Protein AF-A0A7C5MAF7-F1 (afdb_monomer_lite)

pLDDT: mean 84.19, std 10.65, range [51.72, 97.94]

Foldseek 3Di:
DDPCLPFALEDEPVVPDDLVNVVVVCVVCLPAAHEYEYQQDDLVSCVSCLPRLRAAYEDEPRHPDDLVNVVVSCVVRPDPQRQRYEYECVPPDPVSVVVCLVSNAAYEDPDDPPHQQALVSLQVSCQVRPPRYEYELANYDLVSLLSNLVHNYAYEDEPPSDPLVSLLVSCLSNACSYEYSPPPDDPVSVVSSVVSRYHYDYRD

Radius of gyration: 17.12 Å; chains: 1; bounding box: 42×34×44 Å

Structure (mmCIF, N/CA/C/O backbone):
data_AF-A0A7C5MAF7-F1
#
_entry.id   AF-A0A7C5MAF7-F1
#
loop_
_atom_site.group_PDB
_atom_site.id
_atom_site.type_symbol
_atom_site.label_atom_id
_atom_site.label_alt_id
_atom_site.label_comp_id
_atom_site.label_asym_id
_atom_site.label_entity_id
_atom_site.label_seq_id
_atom_site.pdbx_PDB_ins_code
_atom_site.Cartn_x
_atom_site.Cartn_y
_atom_site.Cartn_z
_atom_site.occupancy
_atom_site.B_iso_or_equiv
_atom_site.auth_seq_id
_atom_site.auth_comp_id
_atom_site.auth_asym_id
_atom_site.auth_atom_id
_atom_site.pdbx_PDB_model_num
ATOM 1 N N . MET A 1 1 ? -7.361 -12.489 -6.610 1.00 58.75 1 MET A N 1
ATOM 2 C CA . MET A 1 1 ? -7.809 -11.163 -6.111 1.00 58.75 1 MET A CA 1
ATOM 3 C C . MET A 1 1 ? -7.169 -10.060 -6.959 1.00 58.75 1 MET A C 1
ATOM 5 O O . MET A 1 1 ? -6.049 -10.274 -7.403 1.00 58.75 1 MET A O 1
ATOM 9 N N . LYS A 1 2 ? -7.866 -8.946 -7.251 1.00 73.31 2 LYS A N 1
ATOM 10 C CA . LYS A 1 2 ? -7.459 -7.929 -8.253 1.00 73.31 2 LYS A CA 1
ATOM 11 C C . LYS A 1 2 ? -6.773 -6.705 -7.604 1.00 73.31 2 LYS A C 1
ATOM 13 O O . LYS A 1 2 ? -7.252 -6.235 -6.577 1.00 73.31 2 LYS A O 1
ATOM 18 N N . LEU A 1 3 ? -5.698 -6.176 -8.210 1.00 76.88 3 LEU A N 1
ATOM 19 C CA . LEU A 1 3 ? -4.961 -4.971 -7.748 1.00 76.88 3 LEU A CA 1
ATOM 20 C C . LEU A 1 3 ? -5.825 -3.705 -7.705 1.00 76.88 3 LEU A C 1
ATOM 22 O O . LEU A 1 3 ? -5.647 -2.865 -6.827 1.00 76.88 3 LEU A O 1
ATOM 26 N N . SER A 1 4 ? -6.802 -3.609 -8.608 1.00 76.38 4 SER A N 1
ATOM 27 C CA . SER A 1 4 ? -7.763 -2.503 -8.679 1.00 76.38 4 SER A CA 1
ATOM 28 C C . SER A 1 4 ? -8.601 -2.330 -7.406 1.00 76.38 4 SER A C 1
ATOM 30 O O . SER A 1 4 ? -9.295 -1.330 -7.248 1.00 76.38 4 SER A O 1
ATOM 32 N N . ASN A 1 5 ? -8.553 -3.290 -6.478 1.00 77.44 5 ASN A N 1
ATOM 33 C CA . ASN A 1 5 ? -9.188 -3.185 -5.166 1.00 77.44 5 ASN A CA 1
ATOM 34 C C . ASN A 1 5 ? -8.395 -2.330 -4.161 1.00 77.44 5 ASN A C 1
ATOM 36 O O . ASN A 1 5 ? -8.941 -2.001 -3.116 1.00 77.44 5 ASN A O 1
ATOM 40 N N . TYR A 1 6 ? -7.127 -2.011 -4.434 1.00 77.88 6 TYR A N 1
ATOM 41 C CA . TYR A 1 6 ? -6.283 -1.186 -3.554 1.00 77.88 6 TYR A CA 1
ATOM 42 C C . TYR A 1 6 ? -5.773 0.082 -4.235 1.00 77.88 6 TYR A C 1
ATOM 44 O O . TYR A 1 6 ? -5.517 1.071 -3.556 1.00 77.88 6 TYR A O 1
ATOM 52 N N . PHE A 1 7 ? -5.642 0.051 -5.560 1.00 84.75 7 PHE A N 1
ATOM 53 C CA . PHE A 1 7 ? -5.129 1.155 -6.361 1.00 84.75 7 PHE A CA 1
ATOM 54 C C . PHE A 1 7 ? -6.213 1.604 -7.339 1.00 84.75 7 PHE A C 1
ATOM 56 O O . PHE A 1 7 ? -6.540 0.886 -8.286 1.00 84.75 7 PHE A O 1
ATOM 63 N N . PHE A 1 8 ? -6.816 2.761 -7.068 1.00 80.56 8 PHE A N 1
ATOM 64 C CA . PHE A 1 8 ? -7.817 3.384 -7.942 1.00 80.56 8 PHE A CA 1
ATOM 65 C C . PHE A 1 8 ? -7.135 4.116 -9.096 1.00 80.56 8 PHE A C 1
ATOM 67 O O . PHE A 1 8 ? -5.960 4.416 -8.992 1.00 80.56 8 PHE A O 1
ATOM 74 N N . ASN A 1 9 ? -7.813 4.396 -10.211 1.00 84.38 9 ASN A N 1
ATOM 75 C CA . ASN A 1 9 ? -7.147 4.935 -11.414 1.00 84.38 9 ASN A CA 1
ATOM 76 C C . ASN A 1 9 ? -5.940 4.078 -11.858 1.00 84.38 9 ASN A C 1
ATOM 78 O O . ASN A 1 9 ? -4.914 4.605 -12.295 1.00 84.38 9 ASN A O 1
ATOM 82 N N . LEU A 1 10 ? -6.047 2.756 -11.678 1.00 86.38 10 LEU A N 1
ATOM 83 C CA . LEU A 1 10 ? -5.060 1.805 -12.169 1.00 86.38 10 LEU A CA 1
ATOM 84 C C . LEU A 1 10 ? -5.150 1.758 -13.694 1.00 86.38 10 LEU A C 1
ATOM 86 O O . LEU A 1 10 ? -6.197 1.397 -14.223 1.00 86.38 10 LEU A O 1
ATOM 90 N N . ILE A 1 11 ? -4.055 2.082 -14.368 1.00 84.81 11 ILE A N 1
ATOM 91 C CA . ILE A 1 11 ? -3.903 1.956 -15.816 1.00 84.81 11 ILE A CA 1
ATOM 92 C C . ILE A 1 11 ? -2.909 0.833 -16.080 1.00 84.81 11 ILE A C 1
ATOM 94 O O . ILE A 1 11 ? -1.789 0.850 -15.556 1.00 84.81 11 ILE A O 1
ATOM 98 N N . ARG A 1 12 ? -3.316 -0.134 -16.899 1.00 79.75 12 ARG A N 1
ATOM 99 C CA . ARG A 1 12 ? -2.444 -1.202 -17.386 1.00 79.75 12 ARG A CA 1
ATOM 100 C C . ARG A 1 12 ? -1.941 -0.863 -18.781 1.00 79.75 12 ARG A C 1
ATOM 102 O O . ARG A 1 12 ? -2.682 -0.315 -19.593 1.00 79.75 12 ARG A O 1
ATOM 109 N N . SER A 1 13 ? -0.714 -1.263 -19.105 1.00 72.81 13 SER A N 1
ATOM 110 C CA . SER A 1 13 ? -0.213 -1.217 -20.490 1.00 72.81 13 SER A CA 1
ATOM 111 C C . SER A 1 13 ? -1.107 -1.997 -21.468 1.00 72.81 13 SER A C 1
ATOM 113 O O . SER A 1 13 ? -1.225 -1.623 -22.631 1.00 72.81 13 SER A O 1
ATOM 115 N N . THR A 1 14 ? -1.776 -3.052 -20.997 1.00 70.44 14 THR A N 1
ATOM 116 C CA . THR A 1 14 ? -2.694 -3.887 -21.789 1.00 70.44 14 THR A CA 1
ATOM 117 C C . THR A 1 14 ? -4.055 -3.251 -22.045 1.00 70.44 14 THR A C 1
ATOM 119 O O . THR A 1 14 ? -4.832 -3.808 -22.813 1.00 70.44 14 THR A O 1
ATOM 122 N N . ASP A 1 15 ? -4.368 -2.104 -21.436 1.00 75.81 15 ASP A N 1
ATOM 123 C CA . ASP A 1 15 ? -5.661 -1.429 -21.628 1.00 75.81 15 ASP A CA 1
ATOM 124 C C . ASP A 1 15 ? -5.766 -0.742 -23.010 1.00 75.81 15 ASP A C 1
ATOM 126 O O . ASP A 1 15 ? -6.720 -0.016 -23.280 1.00 75.81 15 ASP A O 1
ATOM 130 N N . GLY A 1 16 ? -4.788 -0.960 -23.899 1.00 70.25 16 GLY A N 1
ATOM 131 C CA . GLY A 1 16 ? -4.777 -0.445 -25.271 1.00 70.25 16 GLY A CA 1
ATOM 132 C C . GLY A 1 16 ? -4.431 1.041 -25.383 1.00 70.25 16 GLY A C 1
ATOM 133 O O . GLY A 1 16 ? -4.547 1.612 -26.465 1.00 70.25 16 GLY A O 1
ATOM 134 N N . LEU A 1 17 ? -4.006 1.674 -24.285 1.00 76.12 17 LEU A N 1
ATOM 135 C CA . LEU A 1 17 ? -3.621 3.082 -24.262 1.00 76.12 17 LEU A CA 1
ATOM 136 C C . LEU A 1 17 ? -2.172 3.266 -24.716 1.00 76.12 17 LEU A C 1
ATOM 138 O O . LEU A 1 17 ? -1.248 2.654 -24.176 1.00 76.12 17 LEU A O 1
ATOM 142 N N . SER A 1 18 ? -1.960 4.172 -25.669 1.00 81.44 18 SER A N 1
ATOM 143 C CA . SER A 1 18 ? -0.616 4.587 -26.061 1.00 81.44 18 SER A CA 1
ATOM 144 C C . SER A 1 18 ? 0.043 5.437 -24.959 1.00 81.44 18 SER A C 1
ATOM 146 O O . SER A 1 18 ? -0.656 6.092 -24.174 1.00 81.44 18 SER A O 1
ATOM 148 N N . PRO A 1 19 ? 1.389 5.500 -24.898 1.00 81.56 19 PRO A N 1
ATOM 149 C CA . PRO A 1 19 ? 2.089 6.370 -23.952 1.00 81.56 19 PRO A CA 1
ATOM 150 C C . PRO A 1 19 ? 1.611 7.827 -24.003 1.00 81.56 19 PRO A C 1
ATOM 152 O O . PRO A 1 19 ? 1.485 8.468 -22.963 1.00 81.56 19 PRO A O 1
ATOM 155 N N . ASP A 1 20 ? 1.307 8.351 -25.191 1.00 85.00 20 ASP A N 1
ATOM 156 C CA . ASP A 1 20 ? 0.878 9.742 -25.350 1.00 85.00 20 ASP A CA 1
ATOM 157 C C . ASP A 1 20 ? -0.546 9.976 -24.843 1.00 85.00 20 ASP A C 1
ATOM 159 O O . ASP A 1 20 ? -0.792 10.987 -24.188 1.00 85.00 20 ASP A O 1
ATOM 163 N N . GLN A 1 21 ? -1.456 9.011 -25.017 1.00 86.00 21 GLN A N 1
ATOM 164 C CA . GLN A 1 21 ? -2.789 9.075 -24.407 1.00 86.00 21 GLN A CA 1
ATOM 165 C C . GLN A 1 21 ? -2.704 9.103 -22.876 1.00 86.00 21 GLN A C 1
ATOM 167 O O . GLN A 1 21 ? -3.413 9.873 -22.226 1.00 86.00 21 GLN A O 1
ATOM 172 N N . ILE A 1 22 ? -1.801 8.315 -22.283 1.00 85.06 22 ILE A N 1
ATOM 173 C CA . ILE A 1 22 ? -1.583 8.331 -20.831 1.00 85.06 22 ILE A CA 1
ATOM 174 C C . ILE A 1 22 ? -1.029 9.684 -20.385 1.00 85.06 22 ILE A C 1
ATOM 176 O O . ILE A 1 22 ? -1.529 10.248 -19.414 1.00 85.06 22 ILE A O 1
ATOM 180 N N . LYS A 1 23 ? -0.049 10.248 -21.102 1.00 87.75 23 LYS A N 1
ATOM 181 C CA . LYS A 1 23 ? 0.472 11.592 -20.801 1.00 87.75 23 LYS A CA 1
ATOM 182 C C . LYS A 1 23 ? -0.633 12.647 -20.853 1.00 87.75 23 LYS A C 1
ATOM 184 O O . LYS A 1 23 ? -0.736 13.443 -19.922 1.00 87.75 23 LYS A O 1
ATOM 189 N N . SER A 1 24 ? -1.483 12.627 -21.881 1.00 88.38 24 SER A N 1
ATOM 190 C CA . SER A 1 24 ? -2.626 13.542 -21.984 1.00 88.38 24 SER A CA 1
ATOM 191 C C . SER A 1 24 ? -3.592 13.385 -20.805 1.00 88.38 24 SER A C 1
ATOM 193 O O . SER A 1 24 ? -4.003 14.386 -20.219 1.00 88.38 24 SER A O 1
ATOM 195 N N . ASN A 1 25 ? -3.892 12.151 -20.385 1.00 85.75 25 ASN A N 1
ATOM 196 C CA . ASN A 1 25 ? -4.739 11.889 -19.216 1.00 85.75 25 ASN A CA 1
ATOM 197 C C . ASN A 1 25 ? -4.118 12.422 -17.913 1.00 85.75 25 ASN A C 1
ATOM 199 O O . ASN A 1 25 ? -4.802 13.074 -17.120 1.00 85.75 25 ASN A O 1
ATOM 203 N N . LEU A 1 26 ? -2.816 12.194 -17.710 1.00 88.12 26 LEU A N 1
ATOM 204 C CA . LEU A 1 26 ? -2.073 12.690 -16.548 1.00 88.12 26 LEU A CA 1
ATOM 205 C C . LEU A 1 26 ? -2.090 14.223 -16.481 1.00 88.12 26 LEU A C 1
ATOM 207 O O . LEU A 1 26 ? -2.271 14.787 -15.401 1.00 88.12 26 LEU A O 1
ATOM 211 N N . GLN A 1 27 ? -1.936 14.895 -17.625 1.00 90.38 27 GLN A N 1
ATOM 212 C CA . GLN A 1 27 ? -1.969 16.358 -17.732 1.00 90.38 27 GLN A CA 1
ATOM 213 C C . GLN A 1 27 ? -3.367 16.936 -17.502 1.00 90.38 27 GLN A C 1
ATOM 215 O O . GLN A 1 27 ? -3.494 17.978 -16.862 1.00 90.38 27 GLN A O 1
ATOM 220 N N . ALA A 1 28 ? -4.410 16.262 -17.990 1.00 90.06 28 ALA A N 1
ATOM 221 C CA . ALA A 1 28 ? -5.792 16.705 -17.830 1.00 90.06 28 ALA A CA 1
ATOM 222 C C . ALA A 1 28 ? -6.273 16.641 -16.368 1.00 90.06 28 ALA A C 1
ATOM 224 O O . ALA A 1 28 ? -7.181 17.376 -15.981 1.00 90.06 28 ALA A O 1
ATOM 225 N N . GLN A 1 29 ? -5.672 15.777 -15.541 1.00 89.06 29 GLN A N 1
ATOM 226 C CA . GLN A 1 29 ? -6.096 15.543 -14.157 1.00 89.06 29 GLN A CA 1
ATOM 227 C C . GLN A 1 29 ? -4.927 15.648 -13.159 1.00 89.06 29 GLN A C 1
ATOM 229 O O . GLN A 1 29 ? -4.621 14.689 -12.445 1.00 89.06 29 GLN A O 1
ATOM 234 N N . PRO A 1 30 ? -4.296 16.831 -13.017 1.00 86.00 30 PRO A N 1
ATOM 235 C CA . PRO A 1 30 ? -3.061 16.997 -12.242 1.00 86.00 30 PRO A CA 1
ATOM 236 C C . PRO A 1 30 ? -3.234 16.758 -10.734 1.00 86.00 30 PRO A C 1
ATOM 238 O O . PRO A 1 30 ? -2.252 16.581 -10.017 1.00 86.00 30 PRO A O 1
ATOM 241 N N . ARG A 1 31 ? -4.478 16.770 -10.234 1.00 85.94 31 ARG A N 1
ATOM 242 C CA . ARG A 1 31 ? -4.809 16.536 -8.819 1.00 85.94 31 ARG A CA 1
ATOM 243 C C . ARG A 1 31 ? -5.055 15.065 -8.477 1.00 85.94 31 ARG A C 1
ATOM 245 O O . ARG A 1 31 ? -5.079 14.742 -7.293 1.00 85.94 31 ARG A O 1
ATOM 252 N N . LYS A 1 32 ? -5.265 14.192 -9.470 1.00 85.12 32 LYS A N 1
ATOM 253 C CA . LYS A 1 32 ? -5.520 12.765 -9.239 1.00 85.12 32 LYS A CA 1
ATOM 254 C C . LYS A 1 32 ? -4.232 11.977 -9.360 1.00 85.12 32 LYS A C 1
ATOM 256 O O . LYS A 1 32 ? -3.533 12.137 -10.352 1.00 85.12 32 LYS A O 1
ATOM 261 N N . THR A 1 33 ? -3.966 11.094 -8.404 1.00 86.94 33 THR A N 1
ATOM 262 C CA . THR A 1 33 ? -2.904 10.094 -8.538 1.00 86.94 33 THR A CA 1
ATOM 263 C C . THR A 1 33 ? -3.368 8.970 -9.461 1.00 86.94 33 THR A C 1
ATOM 265 O O . THR A 1 33 ? -4.460 8.424 -9.282 1.00 86.94 33 THR A O 1
ATOM 268 N N . PHE A 1 34 ? -2.531 8.629 -10.436 1.00 87.56 34 PHE A N 1
ATOM 269 C CA . PHE A 1 34 ? -2.707 7.506 -11.347 1.00 87.56 34 PHE A CA 1
ATOM 270 C C . PHE A 1 34 ? -1.681 6.435 -11.028 1.00 87.56 34 PHE A C 1
ATOM 272 O O . PHE A 1 34 ? -0.490 6.728 -10.913 1.00 87.56 34 PHE A O 1
ATOM 279 N N . HIS A 1 35 ? -2.145 5.195 -10.922 1.00 88.19 35 HIS A N 1
ATOM 280 C CA . HIS A 1 35 ? -1.276 4.057 -10.680 1.00 88.19 35 HIS A CA 1
ATOM 281 C C . HIS A 1 35 ? -1.045 3.321 -11.995 1.00 88.19 35 HIS A C 1
ATOM 283 O O . HIS A 1 35 ? -1.988 2.855 -12.623 1.00 88.19 35 HIS A O 1
ATOM 289 N N . LEU A 1 36 ? 0.201 3.228 -12.431 1.00 86.94 36 LEU A N 1
ATOM 290 C CA . LEU A 1 36 ? 0.569 2.683 -13.729 1.00 86.94 36 LEU A CA 1
ATOM 291 C C . LEU A 1 36 ? 1.246 1.336 -13.515 1.00 86.94 36 LEU A C 1
ATOM 293 O O . LEU A 1 36 ? 2.246 1.253 -12.804 1.00 86.94 36 LEU A O 1
ATOM 297 N N . VAL A 1 37 ? 0.712 0.285 -14.127 1.00 83.50 37 VAL A N 1
ATOM 298 C CA . VAL A 1 37 ? 1.349 -1.033 -14.151 1.00 83.50 37 VAL A CA 1
ATOM 299 C C . VAL A 1 37 ? 1.604 -1.422 -15.600 1.00 83.50 37 VAL A C 1
ATOM 301 O O . VAL A 1 37 ? 0.704 -1.401 -16.437 1.00 83.50 37 VAL A O 1
ATOM 304 N N . ALA A 1 38 ? 2.855 -1.737 -15.915 1.00 73.12 38 ALA A N 1
ATOM 305 C CA . ALA A 1 38 ? 3.184 -2.360 -17.184 1.00 73.12 38 ALA A CA 1
ATOM 306 C C . ALA A 1 38 ? 3.126 -3.871 -16.976 1.00 73.12 38 ALA A C 1
ATOM 308 O O . ALA A 1 38 ? 4.030 -4.417 -16.346 1.00 73.12 38 ALA A O 1
ATOM 309 N N . ASP A 1 39 ? 2.076 -4.519 -17.484 1.00 69.06 39 ASP A N 1
ATOM 310 C CA . ASP A 1 39 ? 2.092 -5.975 -17.628 1.00 69.06 39 ASP A CA 1
ATOM 311 C C . ASP A 1 39 ? 3.244 -6.288 -18.611 1.00 69.06 39 ASP A C 1
ATOM 313 O O . ASP A 1 39 ? 3.306 -5.713 -19.705 1.00 69.06 39 ASP A O 1
ATOM 317 N N . GLY A 1 40 ? 4.202 -7.109 -18.187 1.00 64.44 40 GLY A N 1
ATOM 318 C CA . GLY A 1 40 ? 5.406 -7.452 -18.953 1.00 64.44 40 GLY A CA 1
ATOM 319 C C . GLY A 1 40 ? 6.664 -6.630 -18.642 1.00 64.44 40 GLY A C 1
ATOM 320 O O . GLY A 1 40 ? 7.637 -6.787 -19.366 1.00 64.44 40 GLY A O 1
ATOM 321 N N . PHE A 1 41 ? 6.645 -5.734 -17.640 1.00 65.56 41 PHE A N 1
ATOM 322 C CA . PHE A 1 41 ? 7.727 -4.781 -17.320 1.00 65.56 41 PHE A CA 1
ATOM 323 C C . PHE A 1 41 ? 8.307 -4.067 -18.565 1.00 65.56 41 PHE A C 1
ATOM 325 O O . PHE A 1 41 ? 9.268 -4.509 -19.186 1.00 65.56 41 PHE A O 1
ATOM 332 N N . ALA A 1 42 ? 7.747 -2.906 -18.927 1.00 73.94 42 ALA A N 1
ATOM 333 C CA . ALA A 1 42 ? 8.184 -2.120 -20.088 1.00 73.94 42 ALA A CA 1
ATOM 334 C C . ALA A 1 42 ? 8.911 -0.819 -19.664 1.00 73.94 42 ALA A C 1
ATOM 336 O O . ALA A 1 42 ? 8.258 0.216 -19.502 1.00 73.94 42 ALA A O 1
ATOM 337 N N . PRO A 1 43 ? 10.253 -0.811 -19.496 1.00 69.12 43 PRO A N 1
ATOM 338 C CA . PRO A 1 43 ? 11.012 0.344 -19.005 1.00 69.12 43 PRO A CA 1
ATOM 339 C C . PRO A 1 43 ? 10.794 1.626 -19.786 1.00 69.12 43 PRO A C 1
ATOM 341 O O . PRO A 1 43 ? 10.641 2.683 -19.192 1.00 69.12 43 PRO A O 1
ATOM 344 N N . SER A 1 44 ? 10.775 1.552 -21.116 1.00 75.62 44 SER A N 1
ATOM 345 C CA . SER A 1 44 ? 10.600 2.727 -21.973 1.00 75.62 44 SER A CA 1
ATOM 346 C C . SER A 1 44 ? 9.236 3.381 -21.750 1.00 75.62 44 SER A C 1
ATOM 348 O O . SER A 1 44 ? 9.149 4.600 -21.594 1.00 75.62 44 SER A O 1
ATOM 350 N N . PHE A 1 45 ? 8.184 2.565 -21.648 1.00 77.88 45 PHE A N 1
ATOM 351 C CA . PHE A 1 45 ? 6.837 2.999 -21.291 1.00 77.88 45 PHE A CA 1
ATOM 352 C C . PHE A 1 45 ? 6.823 3.646 -19.903 1.00 77.88 45 PHE A C 1
ATOM 354 O O . PHE A 1 45 ? 6.428 4.804 -19.770 1.00 77.88 45 PHE A O 1
ATOM 361 N N . LEU A 1 46 ? 7.331 2.942 -18.892 1.00 78.19 46 LEU A N 1
ATOM 362 C CA . LEU A 1 46 ? 7.359 3.390 -17.500 1.00 78.19 46 LEU A CA 1
ATOM 363 C C . LEU A 1 46 ? 8.163 4.688 -17.316 1.00 78.19 46 LEU A C 1
ATOM 365 O O . LEU A 1 46 ? 7.704 5.626 -16.662 1.00 78.19 46 LEU A O 1
ATOM 369 N N . SER A 1 47 ? 9.324 4.799 -17.956 1.00 77.75 47 SER A N 1
ATOM 370 C CA . SER A 1 47 ? 10.170 5.992 -17.898 1.00 77.75 47 SER A CA 1
ATOM 371 C C . SER A 1 47 ? 9.548 7.190 -18.617 1.00 77.75 47 SER A C 1
ATOM 373 O O . SER A 1 47 ? 9.776 8.323 -18.198 1.00 77.75 47 SER A O 1
ATOM 375 N N . SER A 1 48 ? 8.712 6.975 -19.640 1.00 79.31 48 SER A N 1
ATOM 376 C CA 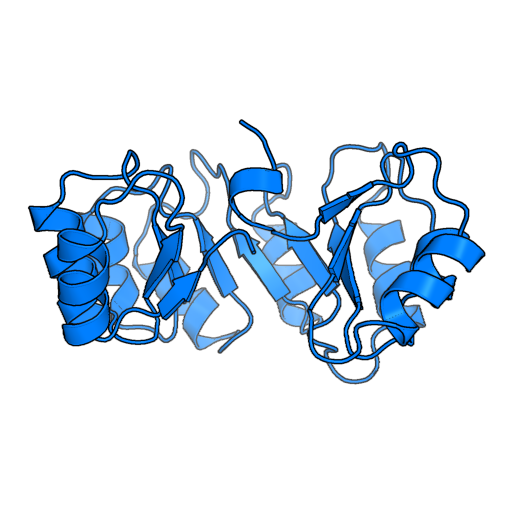. SER A 1 48 ? 8.043 8.066 -20.369 1.00 79.31 48 SER A CA 1
ATOM 377 C C . SER A 1 48 ? 6.996 8.825 -19.538 1.00 79.31 48 SER A C 1
ATOM 379 O O . SER A 1 48 ? 6.682 9.977 -19.838 1.00 79.31 48 SER A O 1
ATOM 381 N N . VAL A 1 49 ? 6.481 8.194 -18.480 1.00 79.44 49 VAL A N 1
ATOM 382 C CA . VAL A 1 49 ? 5.411 8.715 -17.612 1.00 79.44 49 VAL A CA 1
ATOM 383 C C . VAL A 1 49 ? 5.890 9.010 -16.187 1.00 79.44 49 VAL A C 1
ATOM 385 O O . VAL A 1 49 ? 5.229 9.735 -15.446 1.00 79.44 49 VAL A O 1
ATOM 388 N N . LEU A 1 50 ? 7.079 8.536 -15.801 1.00 79.12 50 LEU A N 1
ATOM 389 C CA . LEU A 1 50 ? 7.623 8.707 -14.450 1.00 79.12 50 LEU A CA 1
ATOM 390 C C . LEU A 1 50 ? 7.866 10.174 -14.054 1.00 79.12 50 LEU A C 1
ATOM 392 O O . LEU A 1 50 ? 7.942 10.494 -12.865 1.00 79.12 50 LEU A O 1
ATOM 396 N N . PHE A 1 51 ? 8.014 11.078 -15.024 1.00 78.88 51 PHE A N 1
ATOM 397 C CA . PHE A 1 51 ? 8.269 12.499 -14.767 1.00 78.88 51 PHE A CA 1
ATOM 398 C C . PHE A 1 51 ? 7.030 13.259 -14.291 1.00 78.88 51 PHE A C 1
ATOM 400 O O . PHE A 1 51 ? 7.177 14.280 -13.612 1.00 78.88 51 PHE A O 1
ATOM 407 N N . PHE A 1 52 ? 5.831 12.724 -14.520 1.00 84.88 52 PHE A N 1
ATOM 408 C CA . PHE A 1 52 ? 4.593 13.351 -14.077 1.00 84.88 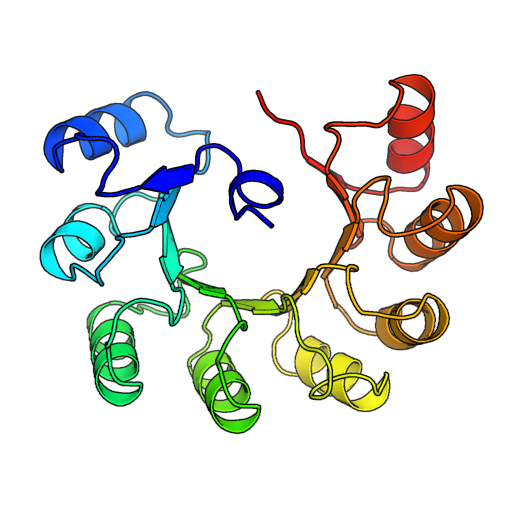52 PHE A CA 1
ATOM 409 C C . PHE A 1 52 ? 4.427 13.224 -12.553 1.00 84.88 52 PHE A C 1
ATOM 411 O O . PHE A 1 52 ? 4.609 12.140 -11.993 1.00 84.88 52 PHE A O 1
ATOM 418 N N . PRO A 1 53 ? 4.122 14.324 -11.838 1.00 82.69 53 PRO A N 1
ATOM 419 C CA . PRO A 1 53 ? 4.037 14.331 -10.376 1.00 82.69 53 PRO A CA 1
ATOM 420 C C . PRO A 1 53 ? 2.909 13.477 -9.814 1.00 82.69 53 PRO A C 1
ATOM 422 O O . PRO A 1 53 ? 3.000 13.038 -8.671 1.00 82.69 53 PRO A O 1
ATOM 425 N N . ASN A 1 54 ? 1.891 13.230 -10.624 1.00 85.56 54 ASN A N 1
ATOM 426 C CA . ASN A 1 54 ? 0.701 12.477 -10.290 1.00 85.56 54 ASN A CA 1
ATOM 427 C C . ASN A 1 54 ? 0.708 11.040 -10.844 1.00 85.56 54 ASN A C 1
ATOM 429 O O . ASN A 1 54 ? -0.308 10.357 -10.757 1.00 85.56 54 ASN A O 1
ATOM 433 N N . ALA A 1 55 ? 1.836 10.576 -11.393 1.00 87.19 55 ALA A N 1
ATOM 434 C CA . ALA A 1 55 ? 2.025 9.196 -11.826 1.00 87.19 55 ALA A CA 1
ATOM 435 C C . ALA A 1 55 ? 2.805 8.395 -10.771 1.00 87.19 55 ALA A C 1
ATOM 437 O O . ALA A 1 55 ? 3.938 8.741 -10.423 1.00 87.19 55 ALA A O 1
ATOM 438 N N . GLU A 1 56 ? 2.214 7.300 -10.297 1.00 87.69 56 GLU A N 1
ATOM 439 C CA . GLU A 1 56 ? 2.863 6.297 -9.456 1.00 87.69 56 GLU A CA 1
ATOM 440 C C . GLU A 1 56 ? 2.956 4.969 -10.210 1.00 87.69 56 GLU A C 1
ATOM 442 O O . GLU A 1 56 ? 1.960 4.397 -10.632 1.00 87.69 56 GLU A O 1
ATOM 447 N N . ILE A 1 57 ? 4.164 4.459 -10.383 1.00 85.94 57 ILE A N 1
ATOM 448 C CA . ILE A 1 57 ? 4.458 3.181 -11.013 1.00 85.94 57 ILE A CA 1
ATOM 449 C C . ILE A 1 57 ? 4.356 2.068 -9.975 1.00 85.94 57 ILE A C 1
ATOM 451 O O . ILE A 1 57 ? 5.045 2.085 -8.949 1.00 85.94 57 ILE A O 1
ATOM 455 N N . LEU A 1 58 ? 3.512 1.085 -10.274 1.00 85.12 58 LEU A N 1
ATOM 456 C CA . LEU A 1 58 ? 3.363 -0.131 -9.493 1.00 85.12 58 LEU A CA 1
ATOM 457 C C . LEU A 1 58 ? 4.191 -1.253 -10.111 1.00 85.12 58 LEU A C 1
ATOM 459 O O . LEU A 1 58 ? 3.932 -1.671 -11.238 1.00 85.12 58 LEU A O 1
ATOM 463 N N . PHE A 1 59 ? 5.135 -1.786 -9.340 1.00 81.88 59 PHE A N 1
ATOM 464 C CA . PHE A 1 59 ? 5.882 -2.979 -9.725 1.00 81.88 59 PHE A CA 1
ATOM 465 C C . PHE A 1 59 ? 5.271 -4.217 -9.090 1.00 81.88 59 PHE A C 1
ATOM 467 O O . PHE A 1 59 ? 5.088 -4.294 -7.871 1.00 81.88 59 PHE A O 1
ATOM 474 N N . THR A 1 60 ? 4.968 -5.203 -9.927 1.00 78.50 60 THR A N 1
ATOM 475 C CA . THR A 1 60 ? 4.567 -6.534 -9.482 1.00 78.50 60 THR A CA 1
ATOM 476 C C . THR A 1 60 ? 5.536 -7.539 -10.069 1.00 78.50 60 THR A C 1
ATOM 478 O O . THR A 1 60 ? 5.910 -7.406 -11.226 1.00 78.50 60 THR A O 1
ATOM 481 N N . LYS A 1 61 ? 5.909 -8.567 -9.303 1.00 69.94 61 LYS A N 1
ATOM 482 C CA . LYS A 1 61 ? 6.883 -9.580 -9.741 1.00 69.94 61 LYS A CA 1
ATOM 483 C C . LYS A 1 61 ? 6.427 -10.403 -10.961 1.00 69.94 61 LYS A C 1
ATOM 485 O O . LYS A 1 61 ? 7.133 -11.300 -11.395 1.00 69.94 61 LYS A O 1
ATOM 490 N N . LYS A 1 62 ? 5.209 -10.200 -11.467 1.00 62.69 62 LYS A N 1
ATOM 491 C CA . LYS A 1 62 ? 4.495 -11.213 -12.248 1.00 62.69 62 LYS A CA 1
ATOM 492 C C . LYS A 1 62 ? 4.989 -11.424 -13.686 1.00 62.69 62 LYS A C 1
ATOM 494 O O . LYS A 1 62 ? 4.361 -12.210 -14.381 1.00 62.69 62 LYS A O 1
ATOM 499 N N . ASP A 1 63 ? 6.098 -10.816 -14.091 1.00 51.72 63 ASP A N 1
ATOM 500 C CA . ASP A 1 63 ? 6.438 -10.664 -15.506 1.00 51.72 63 ASP A CA 1
ATOM 501 C C . ASP A 1 63 ? 7.923 -10.931 -15.824 1.00 51.72 63 ASP A C 1
ATOM 503 O O . ASP A 1 63 ? 8.565 -10.119 -16.479 1.00 51.72 63 ASP A O 1
ATOM 507 N N . ASP A 1 64 ? 8.486 -12.045 -15.341 1.00 58.09 64 ASP A N 1
ATOM 508 C CA . ASP A 1 64 ? 9.789 -12.601 -15.780 1.00 58.09 64 ASP A CA 1
ATOM 509 C C . ASP A 1 64 ? 11.032 -11.691 -15.681 1.00 58.09 64 ASP A C 1
ATOM 511 O O . ASP A 1 64 ? 12.117 -12.045 -16.140 1.00 58.09 64 ASP A O 1
ATOM 515 N N . PHE A 1 65 ? 10.911 -10.549 -15.016 1.00 68.69 65 PHE A N 1
ATOM 516 C CA . PHE A 1 65 ? 11.997 -9.610 -14.791 1.00 68.69 65 PHE A CA 1
ATOM 517 C C . PHE A 1 65 ? 12.810 -9.982 -13.549 1.00 68.69 65 PHE A C 1
ATOM 519 O O . PHE A 1 65 ? 12.264 -10.399 -12.517 1.00 68.69 65 PHE A O 1
ATOM 526 N N . THR A 1 66 ? 14.132 -9.840 -13.630 1.00 79.56 66 THR A N 1
ATOM 527 C CA . THR A 1 66 ? 15.019 -10.215 -12.528 1.00 79.56 66 THR A CA 1
ATOM 528 C C . THR A 1 66 ? 15.177 -9.078 -11.518 1.00 79.56 66 THR A C 1
ATOM 530 O O . THR A 1 66 ? 15.067 -7.893 -11.820 1.00 79.56 66 THR A O 1
ATOM 533 N N . PHE A 1 67 ? 15.484 -9.438 -10.274 1.00 81.31 67 PHE A N 1
ATOM 534 C CA . PHE A 1 67 ? 15.673 -8.468 -9.192 1.00 81.31 67 PHE A CA 1
ATOM 535 C C . PHE A 1 67 ? 16.800 -7.449 -9.465 1.00 81.31 67 PHE A C 1
ATOM 537 O O . PHE A 1 67 ? 16.736 -6.299 -9.031 1.00 81.31 67 PHE A O 1
ATOM 544 N N . GLU A 1 68 ? 17.845 -7.847 -10.193 1.00 85.56 68 GLU A N 1
ATOM 545 C CA . GLU A 1 68 ? 18.964 -6.955 -10.541 1.00 85.56 68 GLU A CA 1
ATOM 546 C C . GLU A 1 68 ? 18.558 -5.872 -11.533 1.00 85.56 68 GLU A C 1
ATOM 548 O O . GLU A 1 68 ? 18.911 -4.701 -11.418 1.00 85.56 68 GLU A O 1
ATOM 553 N N . GLU A 1 69 ? 17.727 -6.276 -12.463 1.00 83.81 69 GLU A N 1
ATOM 554 C CA . GLU A 1 69 ? 17.125 -5.477 -13.505 1.00 83.81 69 GLU A CA 1
ATOM 555 C C . GLU A 1 69 ? 16.230 -4.380 -12.860 1.00 83.81 69 GLU A C 1
ATOM 557 O O . GLU A 1 69 ? 16.269 -3.206 -13.253 1.00 83.81 69 GLU A O 1
ATOM 562 N N . GLU A 1 70 ? 15.530 -4.696 -11.758 1.00 82.25 70 GLU A N 1
ATOM 563 C CA . GLU A 1 70 ? 14.755 -3.726 -10.954 1.00 82.25 70 GLU A CA 1
ATOM 564 C C . GLU A 1 70 ? 15.658 -2.728 -10.249 1.00 82.25 70 GLU A C 1
ATOM 566 O O . GLU A 1 70 ? 15.391 -1.521 -10.248 1.00 82.25 70 GLU A O 1
ATOM 571 N N . LYS A 1 71 ? 16.753 -3.217 -9.663 1.00 84.44 71 LYS A N 1
ATOM 572 C CA . LYS A 1 71 ? 17.744 -2.367 -9.002 1.00 84.44 71 LYS A CA 1
ATOM 573 C C . LYS A 1 71 ? 18.377 -1.396 -9.987 1.00 84.44 71 LYS A C 1
ATOM 575 O O . LYS A 1 71 ? 18.566 -0.230 -9.636 1.00 84.44 71 LYS A O 1
ATOM 580 N N . GLU A 1 72 ? 18.678 -1.837 -11.205 1.00 85.44 72 GLU A N 1
ATOM 581 C CA . GLU A 1 72 ? 19.187 -0.954 -12.250 1.00 85.44 72 GLU A CA 1
ATOM 582 C C . GLU A 1 72 ? 18.178 0.124 -12.637 1.00 85.44 72 GLU A C 1
ATOM 584 O O . GLU A 1 72 ? 18.545 1.300 -12.713 1.00 85.44 72 GLU A O 1
ATOM 589 N N . PHE A 1 73 ? 16.914 -0.253 -12.850 1.00 82.56 73 PHE A N 1
ATOM 590 C CA . PHE A 1 73 ? 15.854 0.704 -13.155 1.00 82.56 73 PHE A CA 1
ATOM 591 C C . PHE A 1 73 ? 15.715 1.743 -12.035 1.00 82.56 73 PHE A C 1
ATOM 593 O O . PHE A 1 73 ? 15.736 2.948 -12.291 1.00 82.56 73 PHE A O 1
ATOM 600 N N . ILE A 1 74 ? 15.660 1.290 -10.778 1.00 81.69 74 ILE A N 1
ATOM 601 C CA . ILE A 1 74 ? 15.631 2.164 -9.602 1.00 81.69 74 ILE A CA 1
ATOM 602 C C . ILE A 1 74 ? 16.841 3.096 -9.613 1.00 81.69 74 ILE A C 1
ATOM 604 O O . ILE A 1 74 ? 16.671 4.303 -9.498 1.00 81.69 74 ILE A O 1
ATOM 608 N N . LYS A 1 75 ? 18.060 2.584 -9.786 1.00 83.44 75 LYS A N 1
ATOM 609 C CA . LYS A 1 75 ? 19.278 3.406 -9.768 1.00 83.44 75 LYS A CA 1
ATOM 610 C C . LYS A 1 75 ? 19.263 4.497 -10.844 1.00 83.44 75 LYS A C 1
ATOM 612 O O . LYS A 1 75 ? 19.714 5.605 -10.574 1.00 83.44 75 LYS A O 1
ATOM 617 N N . LYS A 1 76 ? 18.734 4.199 -12.035 1.00 83.69 76 LYS A N 1
ATOM 618 C CA . LYS A 1 76 ? 18.627 5.150 -13.157 1.00 83.69 76 LYS A CA 1
ATOM 619 C C . LYS A 1 76 ? 17.555 6.223 -12.936 1.00 83.69 76 LYS A C 1
ATOM 621 O O . LYS A 1 76 ? 17.653 7.302 -13.513 1.00 83.69 76 LYS A O 1
ATOM 626 N N . HIS A 1 77 ? 16.532 5.935 -12.132 1.00 76.94 77 HIS A N 1
ATOM 627 C CA . HIS A 1 77 ? 15.305 6.737 -12.097 1.00 76.94 77 HIS A CA 1
ATOM 628 C C . HIS A 1 77 ? 14.888 7.248 -10.705 1.00 76.94 77 HIS A C 1
ATOM 630 O O . HIS A 1 77 ? 13.935 8.024 -10.579 1.00 76.94 77 HIS A O 1
ATOM 636 N N . ASN A 1 78 ? 15.591 6.843 -9.651 1.00 71.12 78 ASN A N 1
ATOM 637 C CA . ASN A 1 78 ? 15.298 7.202 -8.269 1.00 71.12 78 ASN A CA 1
ATOM 638 C C . ASN A 1 78 ? 16.144 8.391 -7.801 1.00 71.12 78 ASN A C 1
ATOM 640 O O . ASN A 1 78 ? 17.145 8.224 -7.107 1.00 71.12 78 ASN A O 1
ATOM 644 N N . ASP A 1 79 ? 15.689 9.607 -8.098 1.00 61.25 79 ASP A N 1
ATOM 645 C CA . ASP A 1 79 ? 16.192 10.794 -7.403 1.00 61.25 79 ASP A CA 1
ATOM 646 C C . ASP A 1 79 ? 15.543 10.905 -6.020 1.00 61.25 79 ASP A C 1
ATOM 648 O O . ASP A 1 79 ? 14.378 11.288 -5.892 1.00 61.25 79 ASP A O 1
ATOM 652 N N . ASN A 1 80 ? 16.309 10.620 -4.966 1.00 51.88 80 ASN A N 1
ATOM 653 C CA . ASN A 1 80 ? 15.955 10.944 -3.578 1.00 51.88 80 ASN A CA 1
ATOM 654 C C . ASN A 1 80 ? 14.666 10.295 -3.026 1.00 51.88 80 ASN A C 1
ATOM 656 O O . ASN A 1 80 ? 14.029 10.843 -2.125 1.00 51.88 80 ASN A O 1
ATOM 660 N N . GLY A 1 81 ? 14.313 9.086 -3.471 1.00 54.84 81 GLY A N 1
ATOM 661 C CA . GLY A 1 81 ? 13.210 8.319 -2.882 1.00 54.84 81 GLY A CA 1
ATOM 662 C C . GLY A 1 81 ? 11.840 8.811 -3.336 1.00 54.84 81 GLY A C 1
ATOM 663 O O . GLY A 1 81 ? 10.949 8.997 -2.500 1.00 54.84 81 GLY A O 1
ATOM 664 N N . ARG A 1 82 ? 11.680 9.054 -4.647 1.00 57.25 82 ARG A N 1
ATOM 665 C CA . ARG A 1 82 ? 10.396 9.469 -5.230 1.00 57.25 82 ARG A CA 1
ATOM 666 C C . ARG A 1 82 ? 9.305 8.503 -4.758 1.00 57.25 82 ARG A C 1
ATOM 668 O O . ARG A 1 82 ? 9.378 7.307 -5.016 1.00 57.25 82 ARG A O 1
ATOM 675 N N . ARG A 1 83 ? 8.247 9.047 -4.141 1.00 60.72 83 ARG A N 1
ATOM 676 C CA . ARG A 1 83 ? 7.019 8.320 -3.740 1.00 60.72 83 ARG A CA 1
ATOM 677 C C . ARG A 1 83 ? 6.318 7.598 -4.903 1.00 60.72 83 ARG A C 1
ATOM 679 O O . ARG A 1 83 ? 5.380 6.856 -4.673 1.00 60.72 83 ARG A O 1
ATOM 686 N N . ARG A 1 84 ? 6.797 7.824 -6.128 1.00 75.81 84 ARG A N 1
ATOM 687 C CA . ARG A 1 84 ? 6.244 7.348 -7.388 1.00 75.81 84 ARG A CA 1
ATOM 688 C C . ARG A 1 84 ? 6.528 5.886 -7.676 1.00 75.81 84 ARG A C 1
ATOM 690 O O . ARG A 1 84 ? 5.885 5.362 -8.560 1.00 75.81 84 ARG A O 1
ATOM 697 N N . LEU A 1 85 ? 7.481 5.236 -7.011 1.00 85.06 85 LEU A N 1
ATOM 698 C CA . LEU A 1 85 ? 7.706 3.802 -7.208 1.00 85.06 85 LEU A CA 1
ATOM 699 C C . LEU A 1 85 ? 7.147 3.045 -6.006 1.00 85.06 85 LEU A C 1
ATOM 701 O O . LEU A 1 85 ? 7.601 3.257 -4.877 1.00 85.06 85 LEU A O 1
ATOM 705 N N . LEU A 1 86 ? 6.185 2.162 -6.254 1.00 86.31 86 LEU A N 1
ATOM 706 C CA . LEU A 1 86 ? 5.584 1.310 -5.238 1.00 86.31 86 LEU A CA 1
ATOM 707 C C . LEU A 1 86 ? 5.686 -0.152 -5.666 1.00 86.31 86 LEU A C 1
ATOM 709 O O . LEU A 1 86 ? 5.101 -0.571 -6.661 1.00 86.31 86 LEU A O 1
ATOM 713 N N . PHE A 1 87 ? 6.420 -0.938 -4.889 1.00 86.50 87 PHE A N 1
ATOM 714 C CA . PHE A 1 87 ? 6.553 -2.370 -5.126 1.00 86.50 87 PHE A CA 1
ATOM 715 C C . PHE A 1 87 ? 5.473 -3.126 -4.368 1.00 86.50 87 PHE A C 1
ATOM 717 O O . PHE A 1 87 ? 5.170 -2.822 -3.213 1.00 86.50 87 PHE A O 1
ATOM 724 N N . ILE A 1 88 ? 4.893 -4.125 -5.018 1.00 86.75 88 ILE A N 1
ATOM 725 C CA . ILE A 1 88 ? 3.899 -5.004 -4.422 1.00 86.75 88 ILE A CA 1
ATOM 726 C C . ILE A 1 88 ? 4.607 -6.273 -3.961 1.00 86.75 88 ILE A C 1
ATOM 728 O O . ILE A 1 88 ? 5.110 -7.033 -4.780 1.00 86.75 88 ILE A O 1
ATOM 732 N N . SER A 1 89 ? 4.611 -6.554 -2.657 1.00 82.19 89 SER A N 1
ATOM 733 C CA . SER A 1 89 ? 5.468 -7.601 -2.071 1.00 82.19 89 SER A CA 1
ATOM 734 C C . SER A 1 89 ? 5.179 -9.033 -2.520 1.00 82.19 89 SER A C 1
ATOM 736 O O . SER A 1 89 ? 5.924 -9.950 -2.166 1.00 82.19 89 SER A O 1
ATOM 738 N N . ARG A 1 90 ? 4.064 -9.264 -3.214 1.00 79.50 90 ARG A N 1
ATOM 739 C CA . ARG A 1 90 ? 3.661 -10.594 -3.664 1.00 79.50 90 ARG A CA 1
ATOM 740 C C . ARG A 1 90 ? 4.744 -11.166 -4.580 1.00 79.50 90 ARG A C 1
ATOM 742 O O . ARG A 1 90 ? 5.012 -10.629 -5.646 1.00 79.50 90 ARG A O 1
ATOM 749 N N . GLY A 1 91 ? 5.336 -12.275 -4.144 1.00 77.94 91 GLY A N 1
ATOM 750 C CA . GLY A 1 91 ? 6.415 -12.963 -4.849 1.00 77.94 91 GLY A CA 1
ATOM 751 C C . GLY A 1 91 ? 7.831 -12.533 -4.442 1.00 77.94 91 GLY A C 1
ATOM 752 O O . GLY A 1 91 ? 8.775 -13.240 -4.783 1.00 77.94 91 GLY A O 1
ATOM 753 N N . TYR A 1 92 ? 8.012 -11.453 -3.679 1.00 81.25 92 TYR A N 1
ATOM 754 C CA . TYR A 1 92 ? 9.335 -11.029 -3.203 1.00 81.25 92 TYR A CA 1
ATOM 755 C C . TYR A 1 92 ? 9.760 -11.768 -1.928 1.00 81.25 92 TYR A C 1
ATOM 757 O O . TYR A 1 92 ? 8.966 -11.962 -0.991 1.00 81.25 92 TYR A O 1
ATOM 765 N N . SER A 1 93 ? 11.041 -12.137 -1.849 1.00 83.44 93 SER A N 1
ATOM 766 C CA . SER A 1 93 ? 11.632 -12.682 -0.625 1.00 83.44 93 SER A CA 1
ATOM 767 C C . SER A 1 93 ? 11.666 -11.612 0.484 1.00 83.44 93 SER A C 1
ATOM 769 O O . SER A 1 93 ? 11.400 -10.433 0.252 1.00 83.44 93 SER A O 1
ATOM 771 N N . ILE A 1 94 ? 11.910 -11.995 1.742 1.00 83.19 94 ILE A N 1
ATOM 772 C CA . ILE A 1 94 ? 12.108 -10.996 2.817 1.00 83.19 94 ILE A CA 1
ATOM 773 C C . ILE A 1 94 ? 13.355 -10.150 2.528 1.00 83.19 94 ILE A C 1
ATOM 775 O O . ILE A 1 94 ? 13.338 -8.943 2.756 1.00 83.19 94 ILE A O 1
ATOM 779 N N . HIS A 1 95 ? 14.404 -10.782 2.001 1.00 85.81 95 HIS A N 1
ATOM 780 C CA . HIS A 1 95 ? 15.663 -10.130 1.663 1.00 85.81 95 HIS A CA 1
ATOM 781 C C . HIS A 1 95 ? 15.493 -9.098 0.539 1.00 85.81 95 HIS A C 1
ATOM 783 O O . HIS A 1 95 ? 16.000 -7.982 0.655 1.00 85.81 95 HIS A O 1
ATOM 789 N N . ASP A 1 96 ? 14.714 -9.430 -0.493 1.00 85.69 96 ASP A N 1
ATOM 790 C CA . ASP A 1 96 ? 14.431 -8.528 -1.616 1.00 85.69 96 ASP A CA 1
ATOM 791 C C . ASP A 1 96 ? 13.699 -7.281 -1.111 1.00 85.69 96 ASP A C 1
ATOM 793 O O . ASP A 1 96 ? 14.068 -6.155 -1.434 1.00 85.69 96 ASP A O 1
ATOM 797 N N . ILE A 1 97 ? 12.694 -7.472 -0.245 1.00 85.56 97 ILE A N 1
ATOM 798 C CA . ILE A 1 97 ? 11.934 -6.362 0.337 1.00 85.56 97 ILE A CA 1
ATOM 799 C C . ILE A 1 97 ? 12.834 -5.466 1.194 1.00 85.56 97 ILE A C 1
ATOM 801 O O . ILE A 1 97 ? 12.784 -4.249 1.033 1.00 85.56 97 ILE A O 1
ATOM 805 N N . ASP A 1 98 ? 13.657 -6.038 2.082 1.00 86.00 98 ASP A N 1
ATOM 806 C CA . ASP A 1 98 ? 14.587 -5.257 2.917 1.00 86.00 98 ASP A CA 1
ATOM 807 C C . ASP A 1 98 ? 15.552 -4.445 2.038 1.00 86.00 98 ASP A C 1
ATOM 809 O O . ASP A 1 98 ? 15.783 -3.261 2.281 1.00 86.00 98 ASP A O 1
ATOM 813 N N . THR A 1 99 ? 16.046 -5.052 0.958 1.00 87.50 99 THR A N 1
ATOM 814 C CA . THR A 1 99 ? 16.937 -4.403 -0.009 1.00 87.50 99 THR A CA 1
ATOM 815 C C . THR A 1 99 ? 16.246 -3.243 -0.731 1.00 87.50 99 THR A C 1
ATOM 817 O O . THR A 1 99 ? 16.775 -2.131 -0.739 1.00 87.50 99 THR A O 1
ATOM 820 N N . LEU A 1 100 ? 15.039 -3.443 -1.269 1.00 86.25 100 LEU A N 1
ATOM 821 C CA . LEU A 1 100 ? 14.266 -2.383 -1.933 1.00 86.25 100 LEU A CA 1
ATOM 822 C C . LEU A 1 100 ? 13.930 -1.234 -0.969 1.00 86.25 100 LEU A C 1
ATOM 824 O O . LEU A 1 100 ? 14.080 -0.057 -1.304 1.00 86.25 100 LEU A O 1
ATOM 828 N N . LEU A 1 101 ? 13.548 -1.554 0.268 1.00 86.56 101 LEU A N 1
ATOM 829 C CA . LEU A 1 101 ? 13.265 -0.558 1.302 1.00 8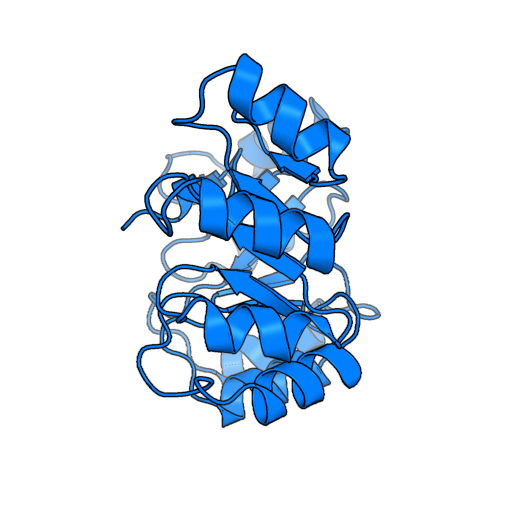6.56 101 LEU A CA 1
ATOM 830 C C . LEU A 1 101 ? 14.517 0.250 1.699 1.00 86.56 101 LEU A C 1
ATOM 832 O O . LEU A 1 101 ? 14.417 1.457 1.955 1.00 86.56 101 LEU A O 1
ATOM 836 N N . ARG A 1 102 ? 15.709 -0.369 1.718 1.00 86.88 102 ARG A N 1
ATOM 837 C CA . ARG A 1 102 ? 16.999 0.327 1.920 1.00 86.88 102 ARG A CA 1
ATOM 838 C C . ARG A 1 102 ? 17.352 1.264 0.768 1.00 86.88 102 ARG A C 1
ATOM 840 O O . ARG A 1 102 ? 17.944 2.313 1.014 1.00 86.88 102 ARG A O 1
ATOM 847 N N . LEU A 1 103 ? 16.898 0.963 -0.448 1.00 84.44 103 LEU A N 1
ATOM 848 C CA . LEU A 1 103 ? 16.962 1.871 -1.602 1.00 84.44 103 LEU A CA 1
ATOM 849 C C . LEU A 1 103 ? 15.935 3.021 -1.528 1.00 84.44 103 LEU A C 1
ATOM 851 O O . LEU A 1 103 ? 15.762 3.770 -2.489 1.00 84.44 103 LEU A O 1
ATOM 855 N N . LYS A 1 104 ? 15.277 3.207 -0.371 1.00 85.00 104 LYS A N 1
ATOM 856 C CA . LYS A 1 104 ? 14.273 4.249 -0.095 1.00 85.00 104 LYS A CA 1
ATOM 857 C C . LYS A 1 104 ? 13.009 4.139 -0.956 1.00 85.00 104 LYS A C 1
ATOM 859 O O . LYS A 1 104 ? 12.304 5.137 -1.113 1.00 85.00 104 LYS A O 1
ATOM 864 N N . ILE A 1 105 ? 12.708 2.944 -1.456 1.00 85.81 105 ILE A N 1
ATOM 865 C CA . ILE A 1 105 ? 11.509 2.655 -2.244 1.00 85.81 105 ILE A CA 1
ATOM 866 C C . ILE A 1 105 ? 10.320 2.348 -1.331 1.00 85.81 105 ILE A C 1
ATOM 868 O O . ILE A 1 105 ? 10.494 1.847 -0.219 1.00 85.81 105 ILE A O 1
ATOM 872 N N . SER A 1 106 ? 9.114 2.686 -1.785 1.00 88.25 106 SER A N 1
ATOM 873 C CA . SER A 1 106 ? 7.875 2.344 -1.092 1.00 88.25 106 SER A CA 1
ATOM 874 C C . SER A 1 106 ? 7.456 0.905 -1.386 1.00 88.25 106 SER A C 1
ATOM 876 O O . SER A 1 106 ? 7.601 0.411 -2.503 1.00 88.25 106 SER A O 1
ATOM 878 N N . MET A 1 107 ? 6.881 0.242 -0.389 1.00 88.44 107 MET A N 1
ATOM 879 C CA . MET A 1 107 ? 6.435 -1.143 -0.469 1.00 88.44 107 MET A CA 1
ATOM 880 C C . MET A 1 107 ? 5.000 -1.272 0.033 1.00 88.44 107 MET A C 1
ATOM 882 O O . MET A 1 107 ? 4.687 -0.884 1.161 1.00 88.44 107 MET A O 1
ATOM 886 N N . PHE A 1 108 ? 4.151 -1.883 -0.787 1.00 89.44 108 PHE A N 1
ATOM 887 C CA . PHE A 1 108 ? 2.830 -2.353 -0.406 1.00 89.44 108 PHE A CA 1
ATOM 888 C C . PHE A 1 108 ? 2.904 -3.853 -0.119 1.00 89.44 108 PHE A C 1
ATOM 890 O O . PHE A 1 108 ? 3.016 -4.694 -1.015 1.00 89.44 108 PHE A O 1
ATOM 897 N N . LEU A 1 109 ? 2.879 -4.184 1.165 1.00 87.69 109 LEU A N 1
ATOM 898 C CA . LEU A 1 109 ? 2.917 -5.543 1.664 1.00 87.69 109 LEU A CA 1
ATOM 899 C C . LEU A 1 109 ? 1.544 -6.196 1.459 1.00 87.69 109 LEU A C 1
ATOM 901 O O . LEU A 1 109 ? 0.573 -5.857 2.137 1.00 87.69 109 LEU A O 1
ATOM 905 N N . TRP A 1 110 ? 1.476 -7.125 0.507 1.00 80.88 110 TRP A N 1
ATOM 906 C CA . TRP A 1 110 ? 0.272 -7.845 0.104 1.00 80.88 110 TRP A CA 1
ATOM 907 C C . TRP A 1 110 ? 0.516 -9.353 0.033 1.00 80.88 110 TRP A C 1
ATOM 909 O O . TRP A 1 110 ? 1.537 -9.797 -0.494 1.00 80.88 110 TRP A O 1
ATOM 919 N N . ASP A 1 111 ? -0.464 -10.126 0.513 1.00 63.25 111 ASP A N 1
ATOM 920 C CA . ASP A 1 111 ? -0.580 -11.574 0.281 1.00 63.25 111 ASP A CA 1
ATOM 921 C C . ASP A 1 111 ? 0.638 -12.380 0.766 1.00 63.25 111 ASP A C 1
ATOM 923 O O . ASP A 1 111 ? 1.042 -13.373 0.163 1.00 63.25 111 ASP A O 1
ATOM 927 N N . LYS A 1 112 ? 1.271 -11.938 1.860 1.00 62.00 112 LYS A N 1
ATOM 928 C CA . LYS A 1 112 ? 2.393 -12.660 2.462 1.00 62.00 112 LYS A CA 1
ATOM 929 C C . LYS A 1 112 ? 1.894 -13.621 3.532 1.00 62.00 112 LYS A C 1
ATOM 931 O O . LYS A 1 112 ? 2.081 -13.400 4.725 1.00 62.00 112 LYS A O 1
ATOM 936 N N . ALA A 1 113 ? 1.311 -14.732 3.089 1.00 52.31 113 ALA A N 1
ATOM 937 C CA . ALA A 1 113 ? 1.249 -15.932 3.912 1.00 52.31 113 ALA A CA 1
ATOM 938 C C . ALA A 1 113 ? 2.695 -16.356 4.254 1.00 52.31 113 ALA A C 1
ATOM 940 O O . ALA A 1 113 ? 3.385 -16.959 3.440 1.00 52.31 113 ALA A O 1
ATOM 941 N N . GLY A 1 114 ? 3.196 -15.965 5.430 1.00 51.91 114 GLY A N 1
ATOM 942 C CA . GLY A 1 114 ? 4.356 -16.614 6.055 1.00 51.91 114 GLY A CA 1
ATOM 943 C C . GLY A 1 114 ? 5.602 -15.772 6.340 1.00 51.91 114 GLY A C 1
ATOM 944 O O . GLY A 1 114 ? 6.434 -16.231 7.113 1.00 51.91 114 GLY A O 1
ATOM 945 N N . ALA A 1 115 ? 5.760 -14.553 5.815 1.00 52.66 115 ALA A N 1
ATOM 946 C CA . ALA A 1 115 ? 7.059 -13.861 5.915 1.00 52.66 115 ALA A CA 1
ATOM 947 C C . ALA A 1 115 ? 7.124 -12.656 6.877 1.00 52.66 115 ALA A C 1
ATOM 949 O O . ALA A 1 115 ? 8.221 -12.203 7.179 1.00 52.66 115 ALA A O 1
ATOM 950 N N . LEU A 1 116 ? 5.997 -12.140 7.385 1.00 65.69 116 LEU A N 1
ATOM 951 C CA . LEU A 1 116 ? 5.975 -11.005 8.332 1.00 65.69 116 LEU A CA 1
ATOM 952 C C . LEU A 1 116 ? 4.852 -11.134 9.366 1.00 65.69 116 LEU A C 1
ATOM 954 O O . LEU A 1 116 ? 4.176 -10.166 9.699 1.00 65.69 116 LEU A O 1
ATOM 958 N N . ASN A 1 117 ? 4.614 -12.342 9.869 1.00 69.44 117 ASN A N 1
ATOM 959 C CA . ASN A 1 117 ? 3.488 -12.588 10.776 1.00 69.44 117 ASN A CA 1
ATOM 960 C C . ASN A 1 117 ? 3.771 -12.175 12.226 1.00 69.44 117 ASN A C 1
ATOM 962 O O . ASN A 1 117 ? 2.875 -12.236 13.068 1.00 69.44 117 ASN A O 1
ATOM 966 N N . ARG A 1 118 ? 5.003 -11.757 12.539 1.00 84.75 118 ARG A N 1
ATOM 967 C CA . ARG A 1 118 ? 5.363 -11.291 13.877 1.00 84.75 118 ARG A CA 1
ATOM 968 C C . ARG A 1 118 ? 5.236 -9.771 13.955 1.00 84.75 118 ARG A C 1
ATOM 970 O O . ARG A 1 118 ? 5.811 -9.069 13.123 1.00 84.75 118 ARG A O 1
ATOM 977 N N . PRO A 1 119 ? 4.568 -9.242 14.994 1.00 87.38 119 PRO A N 1
ATOM 978 C CA . PRO A 1 119 ? 4.480 -7.801 15.200 1.00 87.38 119 PRO A CA 1
ATOM 979 C C . PRO A 1 119 ? 5.841 -7.108 15.274 1.00 87.38 119 PRO A C 1
ATOM 981 O O . PRO A 1 119 ? 5.986 -5.996 14.777 1.00 87.38 119 PRO A O 1
ATOM 984 N N . SER A 1 120 ? 6.848 -7.760 15.865 1.00 88.38 120 SER A N 1
ATOM 985 C CA . SER A 1 120 ? 8.207 -7.220 15.994 1.00 88.38 120 SER A CA 1
ATOM 986 C C . SER A 1 120 ? 8.829 -6.864 14.646 1.00 88.38 120 SER A C 1
ATOM 988 O O . SER A 1 120 ? 9.447 -5.809 14.518 1.00 88.38 120 SER A O 1
ATOM 990 N N . ASP A 1 121 ? 8.629 -7.713 13.640 1.00 86.19 121 ASP A N 1
ATOM 991 C CA . ASP A 1 121 ? 9.254 -7.561 12.327 1.00 86.19 121 ASP A CA 1
ATOM 992 C C . ASP A 1 121 ? 8.595 -6.409 11.562 1.00 86.19 121 ASP A C 1
ATOM 994 O O . ASP A 1 121 ? 9.278 -5.529 11.035 1.00 86.19 121 ASP A O 1
ATOM 998 N N . LEU A 1 122 ? 7.259 -6.342 11.612 1.00 87.31 122 LEU A N 1
ATOM 999 C CA . LEU A 1 122 ? 6.487 -5.231 11.053 1.00 87.31 122 LEU A CA 1
ATOM 1000 C C . LEU A 1 122 ? 6.846 -3.897 11.718 1.00 87.31 122 LEU A C 1
ATOM 1002 O O . LEU A 1 122 ? 7.049 -2.900 11.025 1.00 87.31 122 LEU A O 1
ATOM 1006 N N . ILE A 1 123 ? 6.970 -3.873 13.050 1.00 90.19 123 ILE A N 1
ATOM 1007 C CA . ILE A 1 123 ? 7.366 -2.676 13.806 1.00 90.19 123 ILE A CA 1
ATOM 1008 C C . ILE A 1 123 ? 8.767 -2.226 13.403 1.00 90.19 123 ILE A C 1
ATOM 1010 O O . ILE A 1 123 ? 8.971 -1.036 13.149 1.00 90.19 123 ILE A O 1
ATOM 1014 N N . LYS A 1 124 ? 9.724 -3.159 13.335 1.00 88.38 124 LYS A N 1
ATOM 1015 C CA . LYS A 1 124 ? 11.110 -2.874 12.952 1.00 88.38 124 LYS A CA 1
ATOM 1016 C C . LYS A 1 124 ? 11.159 -2.218 11.577 1.00 88.38 124 LYS A C 1
ATOM 1018 O O . LYS A 1 124 ? 11.748 -1.148 11.437 1.00 88.38 124 LYS A O 1
ATOM 1023 N N . TRP A 1 125 ? 10.495 -2.807 10.586 1.00 87.50 125 TRP A N 1
ATOM 1024 C CA . TRP A 1 125 ? 10.473 -2.270 9.227 1.00 87.50 125 TRP A CA 1
ATOM 1025 C C . TRP A 1 125 ? 9.746 -0.938 9.116 1.00 87.50 125 TRP A C 1
ATOM 1027 O O . TRP A 1 125 ? 10.294 -0.001 8.539 1.00 87.50 125 TRP A O 1
ATOM 1037 N N . ALA A 1 126 ? 8.561 -0.801 9.709 1.00 88.38 126 ALA A N 1
ATOM 1038 C CA . ALA A 1 126 ? 7.843 0.469 9.696 1.00 88.38 126 ALA A CA 1
ATOM 1039 C C . ALA A 1 126 ? 8.664 1.592 10.351 1.00 88.38 126 ALA A C 1
ATOM 1041 O O . ALA A 1 126 ? 8.663 2.726 9.876 1.00 88.38 126 ALA A O 1
ATOM 1042 N N . THR A 1 127 ? 9.400 1.276 11.418 1.00 91.25 127 THR A N 1
ATOM 1043 C CA . THR A 1 127 ? 10.248 2.242 12.127 1.00 91.25 127 THR A CA 1
ATOM 1044 C C . THR A 1 127 ? 11.495 2.612 11.326 1.00 91.25 127 THR A C 1
ATOM 1046 O O . THR A 1 127 ? 11.836 3.793 11.264 1.00 91.25 127 THR A O 1
ATOM 1049 N N . ALA A 1 128 ? 12.151 1.637 10.691 1.00 89.25 128 ALA A N 1
ATOM 1050 C CA . ALA A 1 128 ? 13.333 1.861 9.857 1.00 89.25 128 ALA A CA 1
ATOM 1051 C C . ALA A 1 128 ? 12.997 2.590 8.542 1.00 89.25 128 ALA A C 1
ATOM 1053 O O . ALA A 1 128 ? 13.771 3.423 8.073 1.00 89.25 128 ALA A O 1
ATOM 1054 N N . HIS A 1 129 ? 11.815 2.334 7.975 1.00 88.00 129 HIS A N 1
ATOM 1055 C CA . HIS A 1 129 ? 11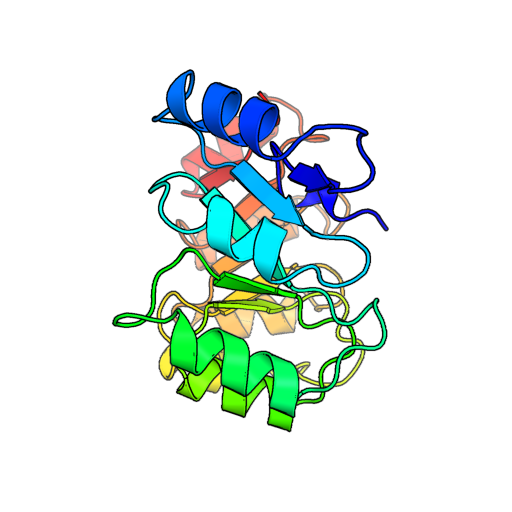.384 2.832 6.667 1.00 88.00 129 HIS A CA 1
ATOM 1056 C C . HIS A 1 129 ? 10.112 3.684 6.782 1.00 88.00 129 HIS A C 1
ATOM 1058 O O . HIS A 1 129 ? 9.123 3.469 6.075 1.00 88.00 129 HIS A O 1
ATOM 1064 N N . LYS A 1 130 ? 10.130 4.664 7.696 1.00 87.00 130 LYS A N 1
ATOM 1065 C CA . LYS A 1 130 ? 8.974 5.517 8.024 1.00 87.00 130 LYS A CA 1
ATOM 1066 C C . LYS A 1 130 ? 8.289 6.068 6.770 1.00 87.00 130 LYS A C 1
ATOM 1068 O O . LYS A 1 130 ? 8.935 6.681 5.922 1.00 87.00 130 LYS A O 1
ATOM 1073 N N . GLY A 1 131 ? 6.976 5.858 6.678 1.00 85.31 131 GLY A N 1
ATOM 1074 C CA . GLY A 1 131 ? 6.143 6.362 5.581 1.00 85.31 131 GLY A CA 1
ATOM 1075 C C . GLY A 1 131 ? 6.292 5.627 4.245 1.00 85.31 131 GLY A C 1
ATOM 1076 O O . GLY A 1 131 ? 5.680 6.058 3.274 1.00 85.31 131 GLY A O 1
ATOM 1077 N N . ARG A 1 132 ? 7.080 4.545 4.183 1.00 87.75 132 ARG A N 1
ATOM 1078 C CA . ARG A 1 132 ? 7.309 3.756 2.959 1.00 87.75 132 ARG A CA 1
ATOM 1079 C C . ARG A 1 132 ? 6.708 2.356 3.005 1.00 87.75 132 ARG A C 1
ATOM 1081 O O . ARG A 1 132 ? 6.673 1.688 1.982 1.00 87.75 132 ARG A O 1
ATOM 1088 N N . VAL A 1 133 ? 6.258 1.903 4.172 1.00 89.00 133 VAL A N 1
ATOM 1089 C CA . VAL A 1 133 ? 5.659 0.576 4.349 1.00 89.00 133 VAL A CA 1
ATOM 1090 C C . VAL A 1 133 ? 4.152 0.722 4.504 1.00 89.00 133 VAL A C 1
ATOM 1092 O O . VAL A 1 133 ? 3.669 1.309 5.477 1.00 89.00 133 VAL A O 1
ATOM 1095 N N . PHE A 1 134 ? 3.429 0.158 3.546 1.00 90.44 134 PHE A N 1
ATOM 1096 C CA . PHE A 1 134 ? 1.975 0.093 3.506 1.00 90.44 134 PHE A CA 1
ATOM 1097 C C . PHE A 1 134 ? 1.559 -1.372 3.598 1.00 90.44 134 PHE A C 1
ATOM 1099 O O . PHE A 1 134 ? 2.178 -2.224 2.969 1.00 90.44 134 PHE A O 1
ATOM 1106 N N . LEU A 1 135 ? 0.540 -1.684 4.390 1.00 90.38 135 LEU A N 1
ATOM 1107 C CA . LEU A 1 135 ? 0.139 -3.058 4.672 1.00 90.38 135 LEU A CA 1
ATOM 1108 C C . LEU A 1 135 ? -1.301 -3.297 4.238 1.00 90.38 135 LEU A C 1
ATOM 1110 O O . LEU A 1 135 ? -2.201 -2.637 4.748 1.00 90.38 135 LEU A O 1
ATOM 1114 N N . ALA A 1 136 ? -1.545 -4.277 3.373 1.00 90.38 136 ALA A N 1
ATOM 1115 C CA . ALA A 1 136 ? -2.886 -4.827 3.226 1.00 90.38 136 ALA A CA 1
ATOM 1116 C C . ALA A 1 136 ? -3.228 -5.642 4.480 1.00 90.38 136 ALA A C 1
ATOM 1118 O O . ALA A 1 136 ? -2.485 -6.544 4.855 1.00 90.38 136 ALA A O 1
ATOM 1119 N N . ALA A 1 137 ? -4.361 -5.355 5.120 1.00 90.75 137 ALA A N 1
ATOM 1120 C CA . ALA A 1 137 ? -4.808 -6.087 6.303 1.00 90.75 137 ALA A CA 1
ATOM 1121 C C . ALA A 1 137 ? -5.098 -7.568 6.024 1.00 90.75 137 ALA A C 1
ATOM 1123 O O . ALA A 1 137 ? -4.980 -8.410 6.914 1.00 90.75 137 ALA A O 1
ATOM 1124 N N . THR A 1 138 ? -5.458 -7.885 4.781 1.00 85.75 138 THR A N 1
ATOM 1125 C CA . THR A 1 138 ? -5.687 -9.249 4.312 1.00 85.75 138 THR A CA 1
ATOM 1126 C C . THR A 1 138 ? -4.489 -10.150 4.622 1.00 85.75 138 THR A C 1
ATOM 1128 O O . THR A 1 138 ? -3.362 -9.851 4.231 1.00 85.75 138 THR A O 1
ATOM 1131 N N . GLY A 1 139 ? -4.745 -11.278 5.287 1.00 80.94 139 GLY A N 1
ATOM 1132 C CA . GLY A 1 139 ? -3.715 -12.256 5.656 1.00 80.94 139 GLY A CA 1
ATOM 1133 C C . GLY A 1 139 ? -3.076 -12.030 7.030 1.00 80.94 139 GLY A C 1
ATOM 1134 O O . GLY A 1 139 ? -2.297 -12.872 7.470 1.00 80.94 139 GLY A O 1
ATOM 1135 N N . TYR A 1 140 ? -3.432 -10.954 7.740 1.00 87.31 140 TYR A N 1
ATOM 1136 C CA . TYR A 1 140 ? -2.977 -10.697 9.107 1.00 87.31 140 TYR A CA 1
ATOM 1137 C C . TYR A 1 140 ? -4.087 -10.939 10.121 1.00 87.31 140 TYR A C 1
ATOM 1139 O O . TYR A 1 140 ? -5.248 -10.611 9.890 1.00 87.31 140 TYR A O 1
ATOM 1147 N N . THR A 1 141 ? -3.730 -11.468 11.291 1.00 90.38 141 THR A N 1
ATOM 1148 C CA . THR A 1 141 ? -4.686 -11.540 12.398 1.00 90.38 141 THR A CA 1
ATOM 1149 C C . THR A 1 141 ? -4.885 -10.150 13.016 1.00 90.38 141 THR A C 1
ATOM 1151 O O . THR A 1 141 ? -3.950 -9.336 13.035 1.00 90.38 141 THR A O 1
ATOM 1154 N N . PRO A 1 142 ? -6.060 -9.871 13.610 1.00 92.12 142 PRO A N 1
ATOM 1155 C CA . PRO A 1 142 ? -6.297 -8.617 14.319 1.00 92.12 142 PRO A CA 1
ATOM 1156 C C . PRO A 1 142 ? -5.249 -8.337 15.399 1.00 92.12 142 PRO A C 1
ATOM 1158 O O . PRO A 1 142 ? -4.806 -7.202 15.551 1.00 92.12 142 PRO A O 1
ATOM 1161 N N . LEU A 1 143 ? -4.816 -9.370 16.132 1.00 91.81 143 LEU A N 1
ATOM 1162 C CA . LEU A 1 143 ? -3.805 -9.240 17.181 1.00 91.81 143 LEU A CA 1
ATOM 1163 C C . LEU A 1 143 ? -2.469 -8.739 16.620 1.00 91.81 143 LEU A C 1
ATOM 1165 O O . LEU A 1 143 ? -1.868 -7.828 17.193 1.00 91.81 143 LEU A O 1
ATOM 1169 N N . VAL A 1 144 ? -2.030 -9.287 15.483 1.00 91.31 144 VAL A N 1
ATOM 1170 C CA . VAL A 1 144 ? -0.770 -8.878 14.853 1.00 91.31 144 VAL A CA 1
ATOM 1171 C C . VAL A 1 144 ? -0.821 -7.411 14.442 1.00 91.31 144 VAL A C 1
ATOM 1173 O O . VAL A 1 144 ? 0.087 -6.649 14.784 1.00 91.31 144 VAL A O 1
ATOM 1176 N N . LEU A 1 145 ? -1.904 -6.981 13.790 1.00 92.62 145 LEU A N 1
ATOM 1177 C CA . LEU A 1 145 ? -2.080 -5.582 13.390 1.00 92.62 145 LEU A CA 1
ATOM 1178 C C . LEU A 1 145 ? -2.143 -4.652 14.604 1.00 92.62 145 LEU A C 1
ATOM 1180 O O . LEU A 1 145 ? -1.417 -3.660 14.660 1.00 92.62 145 LEU A O 1
ATOM 1184 N N . LYS A 1 146 ? -2.934 -5.003 15.626 1.00 93.38 146 LYS A N 1
ATOM 1185 C CA . LYS A 1 146 ? -3.044 -4.217 16.863 1.00 93.38 146 LYS A CA 1
ATOM 1186 C C . LYS A 1 146 ? -1.684 -3.998 17.509 1.00 93.38 146 LYS A C 1
ATOM 1188 O O . LYS A 1 146 ? -1.409 -2.891 17.969 1.00 93.38 146 LYS A O 1
ATOM 1193 N N . LEU A 1 147 ? -0.853 -5.030 17.614 1.00 93.00 147 LEU A N 1
ATOM 1194 C CA . LEU A 1 147 ? 0.474 -4.899 18.214 1.00 93.00 147 LEU A CA 1
ATOM 1195 C C . LEU A 1 147 ? 1.410 -4.070 17.322 1.00 93.00 147 LEU A C 1
ATOM 1197 O O . LEU A 1 147 ? 2.146 -3.227 17.834 1.00 93.00 147 LEU A O 1
ATOM 1201 N N . SER A 1 148 ? 1.309 -4.231 16.001 1.00 92.12 148 SER A N 1
ATOM 1202 C CA . SER A 1 148 ? 2.165 -3.547 15.021 1.00 92.12 148 SER A CA 1
ATOM 1203 C C . SER A 1 148 ? 1.884 -2.048 14.886 1.00 92.12 148 SER A C 1
ATOM 1205 O O . SER A 1 148 ? 2.795 -1.268 14.607 1.00 92.12 148 SER A O 1
ATOM 1207 N N . LEU A 1 149 ? 0.653 -1.608 15.168 1.00 93.50 149 LEU A N 1
ATOM 1208 C CA . LEU A 1 149 ? 0.240 -0.195 15.148 1.00 93.50 149 LEU A CA 1
ATOM 1209 C C . LEU A 1 149 ? 0.883 0.674 16.251 1.00 93.50 149 LEU A C 1
ATOM 1211 O O . LEU A 1 149 ? 0.606 1.872 16.335 1.00 93.50 149 LEU A O 1
ATOM 1215 N N . ARG A 1 150 ? 1.784 0.114 17.069 1.00 88.19 150 ARG A N 1
ATOM 1216 C CA . ARG A 1 150 ? 2.721 0.882 17.912 1.00 88.19 150 ARG A CA 1
ATOM 1217 C C . ARG A 1 150 ? 3.828 1.584 17.102 1.00 88.19 150 ARG A C 1
ATOM 1219 O O . ARG A 1 150 ? 4.552 2.404 17.648 1.00 88.19 150 ARG A O 1
ATOM 1226 N N . SER A 1 151 ? 3.951 1.269 15.814 1.00 89.00 151 SER A N 1
ATOM 1227 C CA . SER A 1 151 ? 4.929 1.823 14.862 1.00 89.00 151 SER A CA 1
ATOM 1228 C C . SER A 1 151 ? 4.245 2.712 13.810 1.00 89.00 151 SER A C 1
ATOM 1230 O O . SER A 1 151 ? 3.023 2.654 13.699 1.00 89.00 151 SER A O 1
ATOM 1232 N N . PRO A 1 152 ? 4.952 3.500 12.977 1.00 89.94 152 PRO A N 1
ATOM 1233 C CA . PRO A 1 152 ? 4.322 4.365 11.966 1.00 89.94 152 PRO A CA 1
ATOM 1234 C C . PRO A 1 152 ? 3.775 3.600 10.737 1.00 89.94 152 PRO A C 1
ATOM 1236 O O . PRO A 1 152 ? 3.687 4.155 9.644 1.00 89.94 152 PRO A O 1
ATOM 1239 N N . LEU A 1 153 ? 3.423 2.325 10.908 1.00 91.06 153 LEU A N 1
ATOM 1240 C CA . LEU A 1 153 ? 2.850 1.457 9.888 1.00 91.06 153 LEU A CA 1
ATOM 1241 C C . LEU A 1 153 ? 1.492 1.982 9.415 1.00 91.06 153 LEU A C 1
ATOM 1243 O O . LEU A 1 153 ? 0.643 2.332 10.236 1.00 91.06 153 LEU A O 1
ATOM 1247 N N . GLN A 1 154 ? 1.288 1.977 8.100 1.00 93.25 154 GLN A N 1
ATOM 1248 C CA . GLN A 1 154 ? 0.015 2.309 7.465 1.00 93.25 154 GLN A CA 1
ATOM 1249 C C . GLN A 1 154 ? -0.696 1.025 7.043 1.00 93.25 154 GLN A C 1
ATOM 1251 O O . GLN A 1 154 ? -0.066 0.143 6.459 1.00 93.25 154 GLN A O 1
ATOM 1256 N N . VAL A 1 155 ? -1.989 0.906 7.342 1.00 93.88 155 VAL A N 1
ATOM 1257 C CA . VAL A 1 155 ? -2.759 -0.330 7.144 1.00 93.88 155 VAL A CA 1
ATOM 1258 C C . VAL A 1 155 ? -4.017 -0.048 6.331 1.00 93.88 155 VAL A C 1
ATOM 1260 O O . VAL A 1 155 ? -4.802 0.829 6.677 1.00 93.88 155 VAL A O 1
ATOM 1263 N N . PHE A 1 156 ? -4.211 -0.826 5.273 1.00 94.12 156 PHE A N 1
ATOM 1264 C CA . PHE A 1 156 ? -5.322 -0.752 4.336 1.00 94.12 156 PHE A CA 1
ATOM 1265 C C . PHE A 1 156 ? -6.308 -1.872 4.649 1.00 94.12 156 PHE A C 1
ATOM 1267 O O . PHE A 1 156 ? -5.935 -3.045 4.627 1.00 94.12 156 PHE A O 1
ATOM 1274 N N . ILE A 1 157 ? -7.553 -1.512 4.948 1.00 93.75 157 ILE A N 1
ATOM 1275 C CA . ILE A 1 157 ? -8.603 -2.431 5.395 1.00 93.75 157 ILE A CA 1
ATOM 1276 C C . ILE A 1 157 ? -9.790 -2.353 4.436 1.00 93.75 157 ILE A C 1
ATOM 1278 O O . ILE A 1 157 ? -10.275 -1.269 4.107 1.00 93.75 157 ILE A O 1
ATOM 1282 N N . ARG A 1 158 ? -10.292 -3.516 4.025 1.00 92.12 158 ARG A N 1
ATOM 1283 C CA . ARG A 1 158 ? -11.553 -3.688 3.296 1.00 92.12 158 ARG A CA 1
ATOM 1284 C C . ARG A 1 158 ? -12.623 -4.257 4.220 1.00 92.12 158 ARG A C 1
ATOM 1286 O O . ARG A 1 158 ? -12.315 -4.859 5.248 1.00 92.12 158 ARG A O 1
ATOM 1293 N N . LYS A 1 159 ? -13.890 -4.147 3.814 1.00 91.12 159 LYS A N 1
ATOM 1294 C CA . LYS A 1 159 ? -15.030 -4.649 4.599 1.00 91.12 159 LYS A CA 1
ATOM 1295 C C . LYS A 1 159 ? -14.921 -6.125 4.965 1.00 91.12 159 LYS A C 1
ATOM 1297 O O . LYS A 1 159 ? -15.268 -6.495 6.077 1.00 91.12 159 LYS A O 1
ATOM 1302 N N . ASN A 1 160 ? -14.419 -6.943 4.046 1.00 90.62 160 ASN A N 1
ATOM 1303 C CA . ASN A 1 160 ? -14.348 -8.391 4.233 1.00 90.62 160 ASN A CA 1
ATOM 1304 C C . ASN A 1 160 ? -13.054 -8.856 4.914 1.00 90.62 160 ASN A C 1
ATOM 1306 O O . ASN A 1 160 ? -12.888 -10.054 5.115 1.00 90.62 160 ASN A O 1
ATOM 1310 N N . ASP A 1 161 ? -12.131 -7.946 5.256 1.00 90.38 161 ASP A N 1
ATOM 1311 C CA . ASP A 1 161 ? -10.900 -8.345 5.944 1.00 90.38 161 ASP A CA 1
ATOM 1312 C C . ASP A 1 161 ? -11.188 -8.706 7.413 1.00 90.38 161 ASP A C 1
ATOM 1314 O O . ASP A 1 161 ? -10.642 -9.688 7.910 1.00 90.38 161 ASP A O 1
ATOM 1318 N N . PHE A 1 162 ? -12.081 -7.969 8.093 1.00 94.00 162 PHE A N 1
ATOM 1319 C CA . PHE A 1 162 ? -12.492 -8.236 9.478 1.00 94.00 162 PHE A CA 1
ATOM 1320 C C . PHE A 1 162 ? -13.946 -7.836 9.747 1.00 94.00 162 PHE A C 1
ATOM 1322 O O . PHE A 1 162 ? -14.539 -7.040 9.027 1.00 94.00 162 PHE A O 1
ATOM 1329 N N . GLN A 1 163 ? -14.503 -8.312 10.862 1.00 96.00 163 GLN A N 1
ATOM 1330 C CA . GLN A 1 163 ? -15.777 -7.806 11.374 1.00 96.00 163 GLN A CA 1
ATOM 1331 C C . GLN A 1 163 ? -15.667 -6.332 11.802 1.00 96.00 163 GLN A C 1
ATOM 1333 O O . GLN A 1 163 ? -14.641 -5.897 12.328 1.00 96.00 163 GLN A O 1
ATOM 1338 N N . LEU A 1 164 ? -16.754 -5.568 11.652 1.00 96.50 164 LEU A N 1
ATOM 1339 C CA . LEU A 1 164 ? -16.780 -4.126 11.932 1.00 96.50 164 LEU A CA 1
ATOM 1340 C C . LEU A 1 164 ? -16.270 -3.721 13.336 1.00 96.50 164 LEU A C 1
ATOM 1342 O O . LEU A 1 164 ? -15.536 -2.735 13.407 1.00 96.50 164 LEU A O 1
ATOM 1346 N N . PRO A 1 165 ? -16.572 -4.438 14.441 1.00 97.69 165 PRO A N 1
ATOM 1347 C CA . PRO A 1 165 ? -16.008 -4.105 15.753 1.00 97.69 165 PRO A CA 1
ATOM 1348 C C . PRO A 1 165 ? -14.473 -4.121 15.774 1.00 97.69 165 PRO A C 1
ATOM 1350 O O . PRO A 1 165 ? -13.853 -3.239 16.360 1.00 97.69 165 PRO A O 1
ATOM 1353 N N . ILE A 1 166 ? -13.856 -5.070 15.065 1.00 97.69 166 ILE A N 1
ATOM 1354 C CA . ILE A 1 166 ? -12.398 -5.170 14.946 1.00 97.69 166 ILE A CA 1
ATOM 1355 C C . ILE A 1 166 ? -11.849 -4.013 14.112 1.00 97.69 166 ILE A C 1
ATOM 1357 O O . ILE A 1 166 ? -10.835 -3.424 14.479 1.00 97.69 166 ILE A O 1
ATOM 1361 N N . ILE A 1 167 ? -12.515 -3.674 13.003 1.00 97.62 167 ILE A N 1
ATOM 1362 C CA . ILE A 1 167 ? -12.114 -2.542 12.157 1.00 97.62 167 ILE A CA 1
ATOM 1363 C C . ILE A 1 167 ? -12.129 -1.250 12.976 1.00 97.62 167 ILE A C 1
ATOM 1365 O O . ILE A 1 167 ? -11.148 -0.516 12.946 1.00 97.62 167 ILE A O 1
ATOM 1369 N N . ARG A 1 168 ? -13.181 -1.013 13.770 1.00 97.94 168 ARG A N 1
ATOM 1370 C CA . ARG A 1 168 ? -13.274 0.147 14.671 1.00 97.94 168 ARG A CA 1
ATOM 1371 C C . ARG A 1 168 ? -12.120 0.201 15.663 1.00 97.94 168 ARG A C 1
ATOM 1373 O O . ARG A 1 168 ? -11.490 1.242 15.785 1.00 97.94 168 ARG A O 1
ATOM 1380 N N . GLU A 1 169 ? -11.796 -0.913 16.313 1.00 97.50 169 GLU A N 1
ATOM 1381 C CA . GLU A 1 169 ? -10.690 -0.963 17.274 1.00 97.50 169 GLU A CA 1
ATOM 1382 C C . GLU A 1 169 ? -9.327 -0.699 16.609 1.00 97.50 169 GLU A C 1
ATOM 1384 O O . GLU A 1 169 ? -8.482 0.023 17.145 1.00 97.50 169 GLU A O 1
ATOM 1389 N N . LEU A 1 170 ? -9.107 -1.256 15.413 1.00 97.50 170 LEU A N 1
ATOM 1390 C CA . LEU A 1 170 ? -7.915 -0.968 14.615 1.00 97.50 170 LEU A CA 1
ATOM 1391 C C . LEU A 1 170 ? -7.863 0.511 14.215 1.00 97.50 170 LEU A C 1
ATOM 1393 O O . LEU A 1 170 ? -6.791 1.112 14.293 1.00 97.50 170 LEU A O 1
ATOM 1397 N N . THR A 1 171 ? -8.999 1.106 13.842 1.00 97.69 171 THR A N 1
ATOM 1398 C CA . THR A 1 171 ? -9.124 2.537 13.549 1.00 97.69 171 THR A CA 1
ATOM 1399 C C . THR A 1 171 ? -8.831 3.399 14.767 1.00 97.69 171 THR A C 1
ATOM 1401 O O . THR A 1 171 ? -8.016 4.306 14.651 1.00 97.69 171 THR A O 1
ATOM 1404 N N . ASP A 1 172 ? -9.384 3.104 15.939 1.00 97.00 172 ASP A N 1
ATOM 1405 C CA . ASP A 1 172 ? -9.128 3.890 17.153 1.00 97.00 172 ASP A CA 1
ATOM 1406 C C . ASP A 1 172 ? -7.631 3.891 17.512 1.00 97.00 172 ASP A C 1
ATOM 1408 O O . ASP A 1 172 ? -7.063 4.904 17.935 1.00 97.00 172 ASP A O 1
ATOM 1412 N N . LYS A 1 173 ? -6.962 2.754 17.286 1.00 96.19 173 LYS A N 1
ATOM 1413 C CA . LYS A 1 173 ? -5.535 2.580 17.570 1.00 96.19 173 LYS A CA 1
ATOM 1414 C C . LYS A 1 173 ? -4.625 3.197 16.508 1.00 96.19 173 LYS A C 1
ATOM 1416 O O . LYS A 1 173 ? -3.602 3.807 16.828 1.00 96.19 173 LYS A O 1
ATOM 1421 N N . GLY A 1 174 ? -4.948 2.995 15.235 1.00 95.38 174 GLY A N 1
ATOM 1422 C CA . GLY A 1 174 ? -4.137 3.432 14.100 1.00 95.38 174 GLY A CA 1
ATOM 1423 C C . GLY A 1 174 ? -4.413 4.873 13.666 1.00 95.38 174 GLY A C 1
ATOM 1424 O O . GLY A 1 174 ? -3.491 5.549 13.206 1.00 95.38 174 GLY A O 1
ATOM 1425 N N . LYS A 1 175 ? -5.640 5.358 13.875 1.00 95.88 175 LYS A N 1
ATOM 1426 C CA . LYS A 1 175 ? -6.171 6.669 13.475 1.00 95.88 175 LYS A CA 1
ATOM 1427 C C . LYS A 1 175 ? -5.916 6.950 11.993 1.00 95.88 175 LYS A C 1
ATOM 1429 O O . LYS A 1 175 ? -6.231 6.117 11.145 1.00 95.88 175 LYS A O 1
ATOM 1434 N N . ASN A 1 176 ? -5.249 8.061 11.694 1.00 94.88 176 ASN A N 1
ATOM 1435 C CA . ASN A 1 176 ? -4.872 8.509 10.353 1.00 94.88 176 ASN A CA 1
ATOM 1436 C C . ASN A 1 176 ? -3.88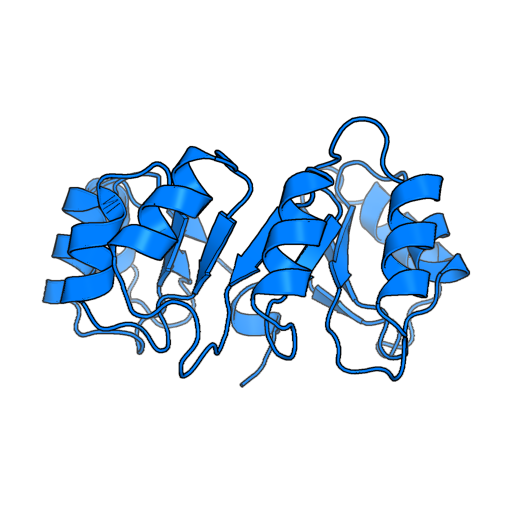3 7.580 9.627 1.00 94.88 176 ASN A C 1
ATOM 1438 O O . ASN A 1 176 ? -3.475 7.873 8.509 1.00 94.88 176 ASN A O 1
ATOM 1442 N N . ARG A 1 177 ? -3.460 6.477 10.249 1.00 95.12 177 ARG A N 1
ATOM 1443 C CA . ARG A 1 177 ? -2.672 5.424 9.599 1.00 95.12 177 ARG A CA 1
ATOM 1444 C C . ARG A 1 177 ? -3.536 4.277 9.079 1.00 95.12 177 ARG A C 1
ATOM 1446 O O . ARG A 1 177 ? -3.007 3.381 8.426 1.00 95.12 177 ARG A O 1
ATOM 1453 N N . ILE A 1 178 ? -4.834 4.280 9.378 1.00 97.12 178 ILE A N 1
ATOM 1454 C CA . ILE A 1 178 ? -5.791 3.320 8.835 1.00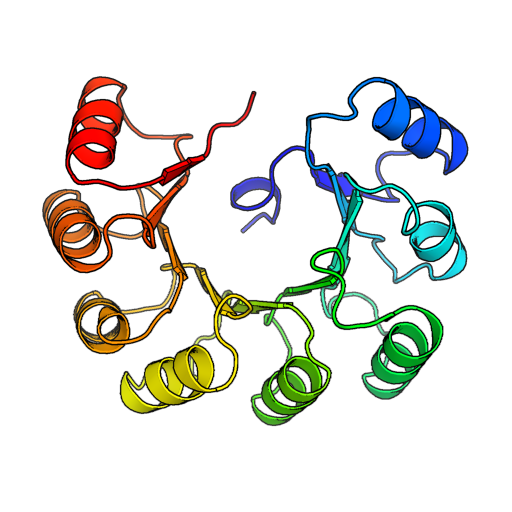 97.12 178 ILE A CA 1
ATOM 1455 C C . ILE A 1 178 ? -6.443 3.914 7.594 1.00 97.12 178 ILE A C 1
ATOM 1457 O O . ILE A 1 178 ? -7.001 5.009 7.637 1.00 97.12 178 ILE A O 1
ATOM 1461 N N . PHE A 1 179 ? -6.379 3.161 6.504 1.00 95.50 179 PHE A N 1
ATOM 1462 C CA . PHE A 1 179 ? -6.960 3.489 5.214 1.00 95.50 179 PHE A CA 1
ATOM 1463 C C . PHE A 1 179 ? -8.084 2.497 4.924 1.00 95.50 179 PHE A C 1
ATOM 1465 O O . PHE A 1 179 ? -7.847 1.300 4.779 1.00 95.50 179 PHE A O 1
ATOM 1472 N N . ILE A 1 180 ? -9.318 2.983 4.873 1.00 95.38 180 ILE A N 1
ATOM 1473 C CA . ILE A 1 180 ? -10.500 2.172 4.584 1.00 95.38 180 ILE A CA 1
ATOM 1474 C C . ILE A 1 180 ? -10.783 2.240 3.090 1.00 95.38 180 ILE A C 1
ATOM 1476 O O . ILE A 1 180 ? -11.041 3.319 2.559 1.00 95.38 180 ILE A O 1
ATOM 1480 N N . ILE A 1 181 ? -10.776 1.085 2.429 1.00 93.00 181 ILE A N 1
ATOM 1481 C CA . ILE A 1 181 ? -11.262 0.946 1.055 1.00 93.00 181 ILE A CA 1
ATOM 1482 C C . ILE A 1 181 ? -12.792 0.914 1.099 1.00 93.00 181 ILE A C 1
ATOM 1484 O O . ILE A 1 181 ? -13.381 0.013 1.702 1.00 93.00 181 ILE A O 1
ATOM 1488 N N . ALA A 1 182 ? -13.430 1.923 0.507 1.00 88.69 182 ALA A N 1
ATOM 1489 C CA . ALA A 1 182 ? -14.833 2.234 0.760 1.00 88.69 182 ALA A CA 1
ATOM 1490 C C . ALA A 1 182 ? -15.854 1.318 0.065 1.00 88.69 182 ALA A C 1
ATOM 1492 O O . ALA A 1 182 ? -16.991 1.288 0.528 1.00 88.69 182 ALA A O 1
ATOM 1493 N N . ASP A 1 183 ? -15.453 0.592 -0.986 1.00 82.19 183 ASP A N 1
ATOM 1494 C CA . ASP A 1 183 ? -16.316 -0.013 -2.023 1.00 82.19 183 ASP A CA 1
ATOM 1495 C C . ASP A 1 183 ? -17.536 -0.817 -1.524 1.00 82.19 183 ASP A C 1
ATOM 1497 O O . ASP A 1 183 ? -18.526 -0.904 -2.241 1.00 82.19 183 ASP A O 1
ATOM 1501 N N . ASP A 1 184 ? -17.523 -1.335 -0.290 1.00 86.75 184 ASP A N 1
ATOM 1502 C CA . ASP A 1 184 ? -18.610 -2.166 0.249 1.00 86.75 184 ASP A CA 1
ATOM 1503 C C . ASP A 1 184 ? -19.222 -1.652 1.568 1.00 86.75 184 ASP A C 1
ATOM 1505 O O . ASP A 1 184 ? -20.103 -2.297 2.155 1.00 86.75 184 ASP A O 1
ATOM 1509 N N . PHE A 1 185 ? -18.760 -0.520 2.097 1.00 92.81 185 PHE A N 1
ATOM 1510 C CA . PHE A 1 185 ? -19.258 0.026 3.362 1.00 92.81 185 PHE A CA 1
ATOM 1511 C C . PHE A 1 185 ? -20.472 0.934 3.159 1.00 92.81 185 PHE A C 1
ATOM 1513 O O . PHE A 1 185 ? -20.535 1.724 2.223 1.00 92.81 185 PHE A O 1
ATOM 1520 N N . SER A 1 186 ? -21.415 0.892 4.105 1.00 94.94 186 SER A N 1
ATOM 1521 C CA . SER A 1 186 ? -22.487 1.891 4.151 1.00 94.94 186 SER A CA 1
ATOM 1522 C C . SER A 1 186 ? -21.921 3.284 4.454 1.00 94.94 186 SER A C 1
ATOM 1524 O O . SER A 1 186 ? -20.935 3.412 5.188 1.00 94.94 186 SER A O 1
ATOM 1526 N N . GLN A 1 187 ? -22.581 4.342 3.974 1.00 95.25 187 GLN A N 1
ATOM 1527 C CA . GLN A 1 187 ? -22.163 5.721 4.251 1.00 95.25 187 GLN A CA 1
ATOM 1528 C C . GLN A 1 187 ? -22.124 6.032 5.759 1.00 95.25 187 GLN A C 1
ATOM 1530 O O . GLN A 1 187 ? -21.201 6.703 6.219 1.00 95.25 187 GLN A O 1
ATOM 1535 N N . ASN A 1 188 ? -23.063 5.490 6.542 1.00 96.69 188 ASN A N 1
ATOM 1536 C CA . ASN A 1 188 ? -23.074 5.640 8.002 1.00 96.69 188 ASN A CA 1
ATOM 1537 C C . ASN A 1 188 ? -21.828 5.015 8.641 1.00 96.69 188 ASN A C 1
ATOM 1539 O O . ASN A 1 188 ? -21.201 5.621 9.506 1.00 96.69 188 ASN A O 1
ATOM 1543 N N . THR A 1 189 ? -21.426 3.829 8.177 1.00 97.06 189 THR A N 1
ATOM 1544 C CA . THR A 1 189 ? -20.198 3.173 8.642 1.00 97.06 189 THR A CA 1
ATOM 1545 C C . THR A 1 189 ? -18.951 3.958 8.245 1.00 97.06 189 THR A C 1
ATOM 1547 O O . THR A 1 189 ? -18.045 4.114 9.057 1.00 97.06 189 THR A O 1
ATOM 1550 N N . LEU A 1 190 ? -18.899 4.483 7.019 1.00 96.69 190 LEU A N 1
ATOM 1551 C CA . LEU A 1 190 ? -17.775 5.303 6.565 1.00 96.69 190 LEU A CA 1
ATOM 1552 C C . LEU A 1 190 ? -17.641 6.591 7.386 1.00 96.69 190 LEU A C 1
ATOM 1554 O O . LEU A 1 190 ? -16.524 6.970 7.730 1.00 96.69 190 LEU A O 1
ATOM 1558 N N . ASN A 1 191 ? -18.758 7.236 7.733 1.00 97.06 191 ASN A N 1
ATOM 1559 C CA . ASN A 1 191 ? -18.765 8.421 8.591 1.00 97.06 191 ASN A CA 1
ATOM 1560 C C . ASN A 1 191 ? -18.256 8.097 10.004 1.00 97.06 191 ASN A C 1
ATOM 1562 O O . ASN A 1 191 ? -17.410 8.821 10.520 1.00 97.06 191 ASN A O 1
ATOM 1566 N N . ASP A 1 192 ? -18.703 6.987 10.599 1.00 97.69 192 ASP A N 1
ATOM 1567 C CA . ASP A 1 192 ? -18.204 6.494 11.893 1.00 97.69 192 ASP A CA 1
ATOM 1568 C C . ASP A 1 192 ? -16.685 6.244 11.861 1.00 97.69 192 ASP A C 1
ATOM 1570 O O . ASP A 1 192 ? -15.943 6.792 12.675 1.00 97.69 192 ASP A O 1
ATOM 1574 N N . LEU A 1 193 ? -16.187 5.498 10.869 1.00 97.69 193 LEU A N 1
ATOM 1575 C CA . LEU A 1 193 ? -14.751 5.220 10.728 1.00 97.69 193 LEU A CA 1
ATOM 1576 C C . LEU A 1 193 ? -13.928 6.494 10.472 1.00 97.69 193 LEU A C 1
ATOM 1578 O O . LEU A 1 193 ? -12.830 6.638 11.014 1.00 97.69 193 LEU A O 1
ATOM 1582 N N . LYS A 1 194 ? -14.461 7.444 9.697 1.00 96.94 194 LYS A N 1
ATOM 1583 C CA . LYS A 1 194 ? -13.834 8.752 9.469 1.00 96.94 194 LYS A CA 1
ATOM 1584 C C . LYS A 1 194 ? -13.769 9.582 10.754 1.00 96.94 194 LYS A C 1
ATOM 1586 O O . LYS A 1 194 ? -12.724 10.155 11.043 1.00 96.94 194 LYS A O 1
ATOM 1591 N N . ASN A 1 195 ? -14.836 9.600 11.556 1.00 97.62 195 ASN A N 1
ATOM 1592 C CA . ASN A 1 195 ? -14.879 10.312 12.840 1.00 97.62 195 ASN A CA 1
ATOM 1593 C C . ASN A 1 195 ? -13.889 9.735 13.864 1.00 97.62 195 ASN A C 1
ATOM 1595 O O . ASN A 1 195 ? -13.365 10.465 14.699 1.00 97.62 195 ASN A O 1
ATOM 1599 N N . ARG A 1 196 ? -13.572 8.439 13.759 1.00 97.31 196 ARG A N 1
ATOM 1600 C CA . ARG A 1 196 ? -12.506 7.778 14.534 1.00 97.31 196 ARG A CA 1
ATOM 1601 C C . ARG A 1 196 ? -11.092 8.065 14.007 1.00 97.31 196 ARG A C 1
ATOM 1603 O O . ARG A 1 196 ? -10.105 7.652 14.612 1.00 97.31 196 ARG A O 1
ATOM 1610 N N . GLY A 1 197 ? -10.980 8.789 12.894 1.00 96.12 197 GLY A N 1
ATOM 1611 C CA . GLY A 1 197 ? -9.725 9.280 12.333 1.00 96.12 197 GLY A CA 1
ATOM 1612 C C . GLY A 1 197 ? -9.163 8.466 11.169 1.00 96.12 197 GLY A C 1
ATOM 1613 O O . GLY A 1 197 ? -8.031 8.734 10.776 1.00 96.12 197 GLY A O 1
ATOM 1614 N N . ALA A 1 198 ? -9.893 7.490 10.617 1.00 97.12 198 ALA A N 1
ATOM 1615 C CA . ALA A 1 198 ? -9.431 6.779 9.423 1.00 97.12 198 ALA A CA 1
ATOM 1616 C C . ALA A 1 198 ? -9.443 7.669 8.171 1.00 97.12 198 ALA A C 1
ATOM 1618 O O . ALA A 1 198 ? -10.325 8.512 7.988 1.00 97.12 198 ALA A O 1
ATOM 1619 N N . ASN A 1 199 ? -8.521 7.393 7.249 1.00 96.00 199 ASN A N 1
ATOM 1620 C CA . ASN A 1 199 ? -8.608 7.878 5.876 1.00 96.00 199 ASN A CA 1
ATOM 1621 C C . ASN A 1 199 ? -9.562 6.991 5.080 1.00 96.00 199 ASN A C 1
ATOM 1623 O O . ASN A 1 199 ? -9.462 5.766 5.130 1.00 96.00 199 ASN A O 1
ATOM 1627 N N . ILE A 1 200 ? -10.466 7.602 4.319 1.00 94.31 200 ILE A N 1
ATOM 1628 C CA . ILE A 1 200 ? -11.407 6.880 3.462 1.00 94.31 200 ILE A CA 1
ATOM 1629 C C . ILE A 1 200 ? -10.941 7.009 2.018 1.00 94.31 200 ILE A C 1
ATOM 1631 O O . ILE A 1 200 ? -10.822 8.119 1.504 1.00 94.31 200 ILE A O 1
ATOM 1635 N N . LEU A 1 201 ? -10.703 5.875 1.371 1.00 89.75 201 LEU A N 1
ATOM 1636 C CA . LEU A 1 201 ? -10.304 5.784 -0.024 1.00 89.75 201 LEU A CA 1
ATOM 1637 C C . LEU A 1 201 ? -11.524 5.333 -0.840 1.00 89.75 201 LEU A C 1
ATOM 1639 O O . LEU A 1 201 ? -12.052 4.244 -0.608 1.00 89.75 201 LEU A O 1
ATOM 1643 N N . ARG A 1 202 ? -11.978 6.171 -1.779 1.00 82.94 202 ARG A N 1
ATOM 1644 C CA . ARG A 1 202 ? -13.138 5.913 -2.652 1.00 82.94 202 ARG A CA 1
ATOM 1645 C C . ARG A 1 202 ? -12.700 5.760 -4.106 1.00 82.94 202 ARG A C 1
ATOM 1647 O O . ARG A 1 202 ? -11.797 6.473 -4.538 1.00 82.94 202 ARG A O 1
ATOM 1654 N N . ARG A 1 203 ? -13.386 4.890 -4.851 1.00 68.19 203 ARG A N 1
ATOM 1655 C CA . ARG A 1 203 ? -13.437 4.973 -6.315 1.00 68.19 203 ARG A CA 1
ATOM 1656 C C . ARG A 1 203 ? -14.255 6.213 -6.674 1.00 68.19 203 ARG A C 1
ATOM 1658 O O . ARG A 1 203 ? -15.419 6.293 -6.288 1.00 68.19 203 ARG A O 1
ATOM 1665 N N . GLU A 1 204 ? -13.608 7.201 -7.284 1.00 58.41 204 GLU A N 1
ATOM 1666 C CA . GLU A 1 204 ? -14.289 8.336 -7.924 1.00 58.41 204 GLU A CA 1
ATOM 1667 C C . GLU A 1 204 ? -14.884 7.926 -9.269 1.00 58.41 204 GLU A C 1
ATOM 1669 O O . GLU A 1 204 ? -14.252 7.085 -9.950 1.00 58.41 204 GLU A O 1
#

Secondary structure (DSSP, 8-state):
--GGGT-TTEEEGGGS--HHHHHHHHHH-TTS-EEEE-TT--HHHHHHHTTSTTEEEEE-S-SS--HHHHHHHHHHH-SS--TTEEEE-TT--HHHHHHHHHTT-EEEE---SSSS-SHHHHHHHHHHTTTTEEEESTT--HHHHHHHTTSS-EEEE-TTTS-HHHHHHHHHHHGGGEEEE-TT--HHHHHHHHHTT-EEE---

Sequence (204 aa):
MKLSNYFFNLIRSTDGLSPDQIKSNLQAQPRKTFHLVADGFAPSFLSSVLFFPNAEILFTKKDDFTFEEEKEFIKKHNDNGRRRLLFISRGYSIHDIDTLLRLKISMFLWDKAGALNRPSDLIKWATAHKGRVFLAATGYTPLVLKLSLRSPLQVFIRKNDFQLPIIRELTDKGKNRIFIIADDFSQNTLNDLKNRGANILRRE